Protein AF-0000000066666641 (afdb_homodimer)

Secondary structure (DSSP, 8-state):
--PPPPHHHHHHHHHHHHHHHHHH-STT--HHHHHHHHTS-HHHHHHHHSSHHHHHHHHHHTT---HHHHHTT--SHHHHHHHHHHHHHHHHTSTTHHHHHHHHHHHHHTTSTT-TTHHHHHHHHHHHHHHHHHHHHHHS--S-HHHHHHHHHHHHHHHHHHHHHH--HHHHHHHHHHHHHHHS---/--PPPPHHHHHHHHHHHHHHHHHH-STT--HHHHHHHHTS-HHHHHHHHSSHHHHHHHHHHTT---HHHHHTT--SHHHHHHHHHHHHHHHHTSTTHHHHHHHHHHHHHTTSTT-TTHHHHHHHHHHHHHHHHHHHHHH---S-HHHHHHHHHHHHHHHHHHHHHH--HHHHHHHHHHHHHHHS---

Structure (mmCIF, N/CA/C/O backbone):
data_AF-0000000066666641-model_v1
#
loop_
_entity.id
_entity.type
_entity.pdbx_description
1 polymer 'Putative regulatory protein'
#
loop_
_atom_site.group_PDB
_atom_site.id
_atom_site.type_symbol
_atom_site.label_atom_id
_atom_site.label_alt_id
_atom_site.label_comp_id
_atom_site.label_asym_id
_atom_site.label_entity_id
_atom_site.label_seq_id
_atom_site.pdbx_PDB_ins_code
_atom_site.Cartn_x
_atom_site.Cartn_y
_atom_site.Cartn_z
_atom_site.occupancy
_atom_site.B_iso_or_equiv
_atom_site.auth_seq_id
_atom_site.auth_comp_id
_atom_site.auth_asym_id
_atom_site.auth_atom_id
_atom_site.pdbx_PDB_model_num
ATOM 1 N N . MET A 1 1 ? 26.266 32.25 9.492 1 45.59 1 MET A N 1
ATOM 2 C CA . MET A 1 1 ? 25.641 31.484 8.414 1 45.59 1 MET A CA 1
ATOM 3 C C . MET A 1 1 ? 25.641 29.984 8.719 1 45.59 1 MET A C 1
ATOM 5 O O . MET A 1 1 ? 26.672 29.438 9.125 1 45.59 1 MET A O 1
ATOM 9 N N . ALA A 1 2 ? 24.469 29.562 9.016 1 57.34 2 ALA A N 1
ATOM 10 C CA . ALA A 1 2 ? 24.5 28.172 9.477 1 57.34 2 ALA A CA 1
ATOM 11 C C . ALA A 1 2 ? 25.391 27.312 8.57 1 57.34 2 ALA A C 1
ATOM 13 O O . ALA A 1 2 ? 25.344 27.438 7.348 1 57.34 2 ALA A O 1
ATOM 14 N N . ARG A 1 3 ? 26.453 26.766 8.969 1 66.94 3 ARG A N 1
ATOM 15 C CA . ARG A 1 3 ? 27.359 25.906 8.219 1 66.94 3 ARG A CA 1
ATOM 16 C C . ARG A 1 3 ? 26.609 24.719 7.613 1 66.94 3 ARG A C 1
ATOM 18 O O . ARG A 1 3 ? 25.734 24.141 8.258 1 66.94 3 ARG A O 1
ATOM 25 N N . PRO A 1 4 ? 26.906 24.469 6.25 1 69.25 4 PRO A N 1
ATOM 26 C CA . PRO A 1 4 ? 26.281 23.297 5.633 1 69.25 4 PRO A CA 1
ATOM 27 C C . PRO A 1 4 ? 26.531 22 6.414 1 69.25 4 PRO A C 1
ATOM 29 O O . PRO A 1 4 ? 27.562 21.875 7.082 1 69.25 4 PRO A O 1
ATOM 32 N N . LEU A 1 5 ? 25.484 21.234 6.594 1 73.06 5 LEU A N 1
ATOM 33 C CA . LEU A 1 5 ? 25.641 19.938 7.27 1 73.06 5 LEU A CA 1
ATOM 34 C C . LEU A 1 5 ? 26.734 19.109 6.598 1 73.06 5 LEU A C 1
ATOM 36 O O . LEU A 1 5 ? 26.797 19.047 5.367 1 73.06 5 LEU A O 1
ATOM 40 N N . ASP A 1 6 ? 27.641 18.734 7.414 1 80.69 6 ASP A N 1
ATOM 41 C CA . ASP A 1 6 ? 28.562 17.766 6.812 1 80.69 6 ASP A CA 1
ATOM 42 C C . ASP A 1 6 ? 27.828 16.469 6.461 1 80.69 6 ASP A C 1
ATOM 44 O O . ASP A 1 6 ? 26.688 16.25 6.887 1 80.69 6 ASP A O 1
ATOM 48 N N . HIS A 1 7 ? 28.5 15.672 5.637 1 82.62 7 HIS A N 1
ATOM 49 C CA . HIS A 1 7 ? 27.891 14.492 5.035 1 82.62 7 HIS A CA 1
ATOM 50 C C . HIS A 1 7 ? 27.422 13.508 6.102 1 82.62 7 HIS A C 1
ATOM 52 O O . HIS A 1 7 ? 26.344 12.922 5.977 1 82.62 7 HIS A O 1
ATOM 58 N N . VAL A 1 8 ? 28.172 13.414 7.137 1 84.69 8 VAL A N 1
ATOM 59 C CA . VAL A 1 8 ? 27.844 12.461 8.195 1 84.69 8 VAL A CA 1
ATOM 60 C C . VAL A 1 8 ? 26.641 12.953 8.984 1 84.69 8 VAL A C 1
ATOM 62 O O . VAL A 1 8 ? 25.703 12.195 9.242 1 84.69 8 VAL A O 1
ATOM 65 N N . LYS A 1 9 ? 26.641 14.172 9.359 1 86.69 9 LYS A N 1
ATOM 66 C CA . LYS A 1 9 ? 25.531 14.758 10.109 1 86.69 9 LYS A CA 1
ATOM 67 C C . LYS A 1 9 ? 24.25 14.742 9.289 1 86.69 9 LYS A C 1
ATOM 69 O O . LYS A 1 9 ? 23.156 14.508 9.828 1 86.69 9 LYS A O 1
ATOM 74 N N . ARG A 1 10 ? 24.422 14.938 8.039 1 90.44 10 ARG A N 1
ATOM 75 C CA . ARG A 1 10 ? 23.281 14.914 7.145 1 90.44 10 ARG A CA 1
ATOM 76 C C . ARG A 1 10 ? 22.641 13.523 7.098 1 90.44 10 ARG A C 1
ATOM 78 O O . ARG A 1 10 ? 21.422 13.391 7.188 1 90.44 10 ARG A O 1
ATOM 85 N N . ALA A 1 11 ? 23.516 12.531 6.996 1 89.62 11 ALA A N 1
ATOM 86 C CA . ALA A 1 11 ? 23.031 11.156 6.945 1 89.62 11 ALA A CA 1
ATOM 87 C C . ALA A 1 11 ? 22.328 10.773 8.25 1 89.62 11 ALA A C 1
ATOM 89 O O . ALA A 1 11 ? 21.297 10.102 8.234 1 89.62 11 ALA A O 1
ATOM 90 N N . GLU A 1 12 ? 22.859 11.18 9.312 1 91 12 GLU A N 1
ATOM 91 C CA . GLU A 1 12 ? 22.266 10.898 10.617 1 91 12 GLU A CA 1
ATOM 92 C C . GLU A 1 12 ? 20.906 11.578 10.773 1 91 12 GLU A C 1
ATOM 94 O O . GLU A 1 12 ? 19.969 10.992 11.32 1 91 12 GLU A O 1
ATOM 99 N N . LEU A 1 13 ? 20.875 12.766 10.297 1 93.38 13 LEU A N 1
ATOM 100 C CA . LEU A 1 13 ? 19.641 13.531 10.367 1 93.38 13 LEU A CA 1
ATOM 101 C C . LEU A 1 13 ? 18.547 12.867 9.531 1 93.38 13 LEU A C 1
ATOM 103 O O . LEU A 1 13 ? 17.422 12.703 10.008 1 93.38 13 LEU A O 1
ATOM 107 N N . LEU A 1 14 ? 18.906 12.461 8.391 1 94.75 14 LEU A N 1
ATOM 108 C CA . LEU A 1 14 ? 17.953 11.844 7.484 1 94.75 14 LEU A CA 1
ATOM 109 C C . LEU A 1 14 ? 17.484 10.492 8.023 1 94.75 14 LEU A C 1
ATOM 111 O O . LEU A 1 14 ? 16.312 10.148 7.914 1 94.75 14 LEU A O 1
ATOM 115 N N . ALA A 1 15 ? 18.406 9.789 8.664 1 93.88 15 ALA A N 1
ATOM 116 C CA . ALA A 1 15 ? 18.031 8.531 9.305 1 93.88 15 ALA A CA 1
ATOM 117 C C . ALA A 1 15 ? 17.062 8.766 10.461 1 93.88 15 ALA A C 1
ATOM 119 O O . ALA A 1 15 ? 16.125 7.988 10.648 1 93.88 15 ALA A O 1
ATOM 120 N N . ALA A 1 16 ? 17.281 9.781 11.148 1 95 16 ALA A N 1
ATOM 121 C CA . ALA A 1 16 ? 16.406 10.133 12.273 1 95 16 ALA A CA 1
ATOM 122 C C . ALA A 1 16 ? 15.016 10.539 11.781 1 95 16 ALA A C 1
ATOM 124 O O . ALA A 1 16 ? 14.016 10.258 12.438 1 95 16 ALA A O 1
ATOM 125 N N . VAL A 1 17 ? 14.961 11.172 10.656 1 95.62 17 VAL A N 1
ATOM 126 C CA . VAL A 1 17 ? 13.695 11.562 10.047 1 95.62 17 VAL A CA 1
ATOM 127 C C . VAL A 1 17 ? 12.883 10.312 9.719 1 95.62 17 VAL A C 1
ATOM 129 O O . VAL A 1 17 ? 11.688 10.234 10.023 1 95.62 17 VAL A O 1
ATOM 132 N N . VAL A 1 18 ? 13.531 9.328 9.156 1 96 18 VAL A N 1
ATOM 133 C CA . VAL A 1 18 ? 12.867 8.086 8.781 1 96 18 VAL A CA 1
ATOM 134 C C . VAL A 1 18 ? 12.336 7.391 10.039 1 96 18 VAL A C 1
ATOM 136 O O . VAL A 1 18 ? 11.188 6.949 10.07 1 96 18 VAL A O 1
ATOM 139 N N . ARG A 1 19 ? 13.125 7.383 11.031 1 95.62 19 ARG A N 1
ATOM 140 C CA . ARG A 1 19 ? 12.703 6.754 12.273 1 95.62 19 ARG A CA 1
ATOM 141 C C . ARG A 1 19 ? 11.5 7.477 12.875 1 95.62 19 ARG A C 1
ATOM 143 O O . ARG A 1 19 ? 10.562 6.836 13.352 1 95.62 19 ARG A O 1
ATOM 150 N N . TYR A 1 20 ? 11.586 8.766 12.844 1 96.38 20 TYR A N 1
ATOM 151 C CA . TYR A 1 20 ? 10.492 9.562 13.383 1 96.38 20 TYR A CA 1
ATOM 152 C C . TYR A 1 20 ? 9.188 9.281 12.648 1 96.38 20 TYR A C 1
ATOM 154 O O . TYR A 1 20 ? 8.156 9.047 13.273 1 96.38 20 TYR A O 1
ATOM 162 N N . ILE A 1 21 ? 9.242 9.234 11.367 1 95.94 21 ILE A N 1
ATOM 163 C CA . ILE A 1 21 ? 8.047 9.055 10.555 1 95.94 21 ILE A CA 1
ATOM 164 C C . ILE A 1 21 ? 7.539 7.621 10.68 1 95.94 21 ILE A C 1
ATOM 166 O O . ILE A 1 21 ? 6.332 7.379 10.688 1 95.94 21 ILE A O 1
ATOM 170 N N . ALA A 1 22 ? 8.484 6.699 10.789 1 95.94 22 ALA A N 1
ATOM 171 C CA . ALA A 1 22 ? 8.102 5.305 10.992 1 95.94 22 ALA A CA 1
ATOM 172 C C . ALA A 1 22 ? 7.258 5.148 12.258 1 95.94 22 ALA A C 1
ATOM 174 O O . ALA A 1 22 ? 6.34 4.328 12.297 1 95.94 22 ALA A O 1
ATOM 175 N N . ASP A 1 23 ? 7.535 5.926 13.211 1 95.06 23 ASP A N 1
ATOM 176 C CA . ASP A 1 23 ? 6.863 5.828 14.508 1 95.06 23 ASP A CA 1
ATOM 177 C C . ASP A 1 23 ? 5.598 6.684 14.531 1 95.06 23 ASP A C 1
ATOM 179 O O . ASP A 1 23 ? 4.516 6.188 14.852 1 95.06 23 ASP A O 1
ATOM 183 N N . HIS A 1 24 ? 5.648 7.977 14.062 1 94.44 24 HIS A N 1
ATOM 184 C CA . HIS A 1 24 ? 4.594 8.961 14.281 1 94.44 24 HIS A CA 1
ATOM 185 C C . HIS A 1 24 ? 3.676 9.062 13.062 1 94.44 24 HIS A C 1
ATOM 187 O O . HIS A 1 24 ? 2.531 9.5 13.188 1 94.44 24 HIS A O 1
ATOM 193 N N . GLY A 1 25 ? 4.254 8.703 11.93 1 95.81 25 GLY A N 1
ATOM 194 C CA . GLY A 1 25 ? 3.414 8.711 10.734 1 95.81 25 GLY A CA 1
ATOM 195 C C . GLY A 1 25 ? 3.635 9.938 9.867 1 95.81 25 GLY A C 1
ATOM 196 O O . GLY A 1 25 ? 4.023 10.992 10.359 1 95.81 25 GLY A O 1
ATOM 197 N N . LEU A 1 26 ? 3.346 9.797 8.594 1 95.5 26 LEU A N 1
ATOM 198 C CA . LEU A 1 26 ? 3.469 10.844 7.59 1 95.5 26 LEU A CA 1
ATOM 199 C C . LEU A 1 26 ? 2.268 11.781 7.633 1 95.5 26 LEU A C 1
ATOM 201 O O . LEU A 1 26 ? 2.406 12.992 7.418 1 95.5 26 LEU A O 1
ATOM 205 N N . VAL A 1 27 ? 1.093 11.32 7.906 1 91.56 27 VAL A N 1
ATOM 206 C CA . VAL A 1 27 ? -0.162 12.062 7.848 1 91.56 27 VAL A CA 1
ATOM 207 C C . VAL A 1 27 ? -0.123 13.219 8.844 1 91.56 27 VAL A C 1
ATOM 209 O O . VAL A 1 27 ? -0.577 14.32 8.539 1 91.56 27 VAL A O 1
ATOM 212 N N . ASP A 1 28 ? 0.479 13.055 9.984 1 84.38 28 ASP A N 1
ATOM 213 C CA . ASP A 1 28 ? 0.503 14.086 11.016 1 84.38 28 ASP A CA 1
ATOM 214 C C . ASP A 1 28 ? 1.894 14.711 11.141 1 84.38 28 ASP A C 1
ATOM 216 O O . ASP A 1 28 ? 2.219 15.312 12.164 1 84.38 28 ASP A O 1
ATOM 220 N N . LEU A 1 29 ? 2.598 14.5 10.125 1 91.19 29 LEU A N 1
ATOM 221 C CA . LEU A 1 29 ? 3.957 15.023 10.188 1 91.19 29 LEU A CA 1
ATOM 222 C C . LEU A 1 29 ? 3.951 16.547 10.195 1 91.19 29 LEU A C 1
ATOM 224 O O . LEU A 1 29 ? 3.359 17.172 9.312 1 91.19 29 LEU A O 1
ATOM 228 N N . SER A 1 30 ? 4.508 17.078 11.188 1 91.38 30 SER A N 1
ATOM 229 C CA . SER A 1 30 ? 4.707 18.516 11.328 1 91.38 30 SER A CA 1
ATOM 230 C C . SER A 1 30 ? 6.18 18.859 11.547 1 91.38 30 SER A C 1
ATOM 232 O O . SER A 1 30 ? 6.898 18.094 12.211 1 91.38 30 SER A O 1
ATOM 234 N N . LEU A 1 31 ? 6.602 19.938 11.008 1 92.75 31 LEU A N 1
ATOM 235 C CA . LEU A 1 31 ? 8.016 20.281 11.016 1 92.75 31 LEU A CA 1
ATOM 236 C C . LEU A 1 31 ? 8.469 20.672 12.422 1 92.75 31 LEU A C 1
ATOM 238 O O . LEU A 1 31 ? 9.578 20.344 12.836 1 92.75 31 LEU A O 1
ATOM 242 N N . ARG A 1 32 ? 7.645 21.344 13.133 1 94.25 32 ARG A N 1
ATOM 243 C CA . ARG A 1 32 ? 8.055 21.859 14.438 1 94.25 32 ARG A CA 1
ATOM 244 C C . ARG A 1 32 ? 8.336 20.703 15.406 1 94.25 32 ARG A C 1
ATOM 246 O O . ARG A 1 32 ? 9.445 20.594 15.938 1 94.25 32 ARG A O 1
ATOM 253 N N . PRO A 1 33 ? 7.387 19.812 15.617 1 95.06 33 PRO A N 1
ATOM 254 C CA . PRO A 1 33 ? 7.688 18.672 16.484 1 95.06 33 PRO A CA 1
ATOM 255 C C . PRO A 1 33 ? 8.828 17.812 15.961 1 95.06 33 PRO A C 1
ATOM 257 O O . PRO A 1 33 ? 9.633 17.297 16.75 1 95.06 33 PRO A O 1
ATOM 260 N N . LEU A 1 34 ? 8.922 17.562 14.664 1 95.25 34 LEU A N 1
ATOM 261 C CA . LEU A 1 34 ? 10.016 16.812 14.062 1 95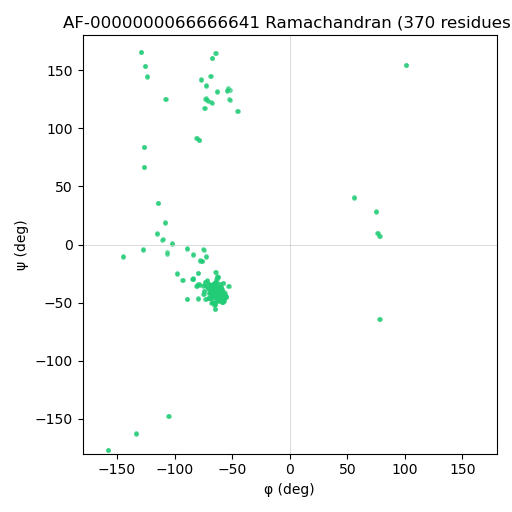.25 34 LEU A CA 1
ATOM 262 C C . LEU A 1 34 ? 11.359 17.469 14.367 1 95.25 34 LEU A C 1
ATOM 264 O O . LEU A 1 34 ? 12.289 16.797 14.828 1 95.25 34 LEU A O 1
ATOM 268 N N . ALA A 1 35 ? 11.438 18.75 14.133 1 96 35 ALA A N 1
ATOM 269 C CA . ALA A 1 35 ? 12.672 19.484 14.359 1 96 35 ALA A CA 1
ATOM 270 C C . ALA A 1 35 ? 13.102 19.406 15.828 1 96 35 ALA A C 1
ATOM 272 O O . ALA A 1 35 ? 14.273 19.188 16.125 1 96 35 ALA A O 1
ATOM 273 N N . ALA A 1 36 ? 12.141 19.562 16.703 1 95.44 36 ALA A N 1
ATOM 274 C CA . ALA A 1 36 ? 12.406 19.484 18.125 1 95.44 36 ALA A CA 1
ATOM 275 C C . ALA A 1 36 ? 12.992 18.125 18.5 1 95.44 36 ALA A C 1
ATOM 277 O O . ALA A 1 36 ? 13.961 18.047 19.266 1 95.44 36 ALA A O 1
ATOM 278 N N . GLU A 1 37 ? 12.422 17.109 17.953 1 93.69 37 GLU A N 1
ATOM 279 C CA . GLU A 1 37 ? 12.891 15.758 18.219 1 93.69 37 GLU A CA 1
ATOM 280 C C . GLU A 1 37 ? 14.312 15.555 17.703 1 93.69 37 GLU A C 1
ATOM 282 O O . GLU A 1 37 ? 15.086 14.781 18.281 1 93.69 37 GLU A O 1
ATOM 287 N N . LEU A 1 38 ? 14.641 16.219 16.641 1 93.69 38 LEU A N 1
ATOM 288 C CA . LEU A 1 38 ? 15.93 16.047 15.977 1 93.69 38 LEU A CA 1
ATOM 289 C C . LEU A 1 38 ? 16.969 17 16.547 1 93.69 38 LEU A C 1
ATOM 291 O O . LEU A 1 38 ? 18.141 16.969 16.156 1 93.69 38 LEU A O 1
ATOM 295 N N . GLY A 1 39 ? 16.562 17.828 17.453 1 94.12 39 GLY A N 1
ATOM 296 C CA . GLY A 1 39 ? 17.5 18.766 18.062 1 94.12 39 GLY A CA 1
ATOM 297 C C . GLY A 1 39 ? 17.859 19.922 17.141 1 94.12 39 GLY A C 1
ATOM 298 O O . GLY A 1 39 ? 19 20.391 17.141 1 94.12 39 GLY A O 1
ATOM 299 N N . THR A 1 40 ? 17.016 20.297 16.266 1 93.81 40 THR A N 1
ATOM 300 C CA . THR A 1 40 ? 17.188 21.406 15.336 1 93.81 40 THR A CA 1
ATOM 301 C C . THR A 1 40 ? 15.922 22.281 15.289 1 93.81 40 THR A C 1
ATOM 303 O O . THR A 1 40 ? 15.164 22.328 16.266 1 93.81 40 THR A O 1
ATOM 306 N N . SER A 1 41 ? 15.789 23.141 14.211 1 93.69 41 SER A N 1
ATOM 307 C CA . SER A 1 41 ? 14.617 24 14.07 1 93.69 41 SER A CA 1
ATOM 308 C C . SER A 1 41 ? 13.945 23.812 12.711 1 93.69 41 SER A C 1
ATOM 310 O O . SER A 1 41 ? 14.57 23.328 11.766 1 93.69 41 SER A O 1
ATOM 312 N N . SER A 1 42 ? 12.68 24.109 12.766 1 94 42 SER A N 1
ATOM 313 C CA . SER A 1 42 ? 11.961 24.062 11.492 1 94 42 SER A CA 1
ATOM 314 C C . SER A 1 42 ? 12.648 24.906 10.43 1 94 42 SER A C 1
ATOM 316 O O . SER A 1 42 ? 12.695 24.516 9.258 1 94 42 SER A O 1
ATOM 318 N N . ARG A 1 43 ? 13.203 26 10.836 1 93.62 43 ARG A N 1
ATOM 319 C CA . ARG A 1 43 ? 13.914 26.891 9.93 1 93.62 43 ARG A CA 1
ATOM 320 C C . ARG A 1 43 ? 15.125 26.203 9.312 1 93.62 43 ARG A C 1
ATOM 322 O O . ARG A 1 43 ? 15.352 26.312 8.102 1 93.62 43 ARG A O 1
ATOM 329 N N . MET A 1 44 ? 15.805 25.531 10.086 1 92.88 44 MET A N 1
ATOM 330 C CA . MET A 1 44 ? 17 24.844 9.602 1 92.88 44 MET A CA 1
ATOM 331 C C . MET A 1 44 ? 16.625 23.688 8.672 1 92.88 44 MET A C 1
ATOM 333 O O . MET A 1 44 ? 17.297 23.453 7.668 1 92.88 44 MET A O 1
ATOM 337 N N . LEU A 1 45 ? 15.57 22.938 9.07 1 93.5 45 LEU A N 1
ATOM 338 C CA . LEU A 1 45 ? 15.133 21.844 8.203 1 93.5 45 LEU A CA 1
ATOM 339 C C . LEU A 1 45 ? 14.727 22.375 6.832 1 93.5 45 LEU A C 1
ATOM 341 O O . LEU A 1 45 ? 15.086 21.797 5.809 1 93.5 45 LEU A O 1
ATOM 345 N N . ILE A 1 46 ? 14.039 23.469 6.832 1 92.75 46 ILE A N 1
ATOM 346 C CA . ILE A 1 46 ? 13.609 24.062 5.574 1 92.75 46 ILE A CA 1
ATOM 347 C C . ILE A 1 46 ? 14.82 24.578 4.809 1 92.75 46 ILE A C 1
ATOM 349 O O . ILE A 1 46 ? 14.883 24.484 3.582 1 92.75 46 ILE A O 1
ATOM 353 N N . TYR A 1 47 ? 15.727 25.125 5.566 1 92.12 47 TYR A N 1
ATOM 354 C CA . TYR A 1 47 ? 16.969 25.609 4.961 1 92.12 47 TYR A CA 1
ATOM 355 C C . TYR A 1 47 ? 17.719 24.469 4.27 1 92.12 47 TYR A C 1
ATOM 357 O O . TYR A 1 47 ? 18.156 24.625 3.129 1 92.12 47 TYR A O 1
ATOM 365 N N . TYR A 1 48 ? 17.75 23.344 4.906 1 91.12 48 TYR A N 1
ATOM 366 C CA . TYR A 1 48 ? 18.531 22.219 4.391 1 91.12 48 TYR A CA 1
ATOM 367 C C . TYR A 1 48 ? 17.766 21.5 3.283 1 91.12 48 TYR A C 1
ATOM 369 O O . TYR A 1 48 ? 18.375 21.047 2.307 1 91.12 48 TYR A O 1
ATOM 377 N N . PHE A 1 49 ? 16.406 21.453 3.438 1 92.69 49 PHE A N 1
ATOM 378 C CA . PHE A 1 49 ? 15.711 20.484 2.598 1 92.69 49 PHE A CA 1
ATOM 379 C C . PHE A 1 49 ? 14.57 21.156 1.834 1 92.69 49 PHE A C 1
ATOM 381 O O . PHE A 1 49 ? 13.906 20.516 1.021 1 92.69 49 PHE A O 1
ATOM 388 N N . ALA A 1 50 ? 14.305 22.328 2.021 1 91.44 50 ALA A N 1
ATOM 389 C CA . ALA A 1 50 ? 13.383 23.188 1.271 1 91.44 50 ALA A CA 1
ATOM 390 C C . ALA A 1 50 ? 11.938 22.906 1.67 1 91.44 50 ALA A C 1
ATOM 392 O O . ALA A 1 50 ? 11.25 23.781 2.197 1 91.44 50 ALA A O 1
ATOM 393 N N . THR A 1 51 ? 11.461 21.625 1.378 1 91.38 51 THR A N 1
ATOM 394 C CA . THR A 1 51 ? 10.086 21.266 1.716 1 91.38 51 THR A CA 1
ATOM 395 C C . THR A 1 51 ? 10.039 19.953 2.498 1 91.38 51 THR A C 1
ATOM 397 O O . THR A 1 51 ? 11.016 19.203 2.514 1 91.38 51 THR A O 1
ATOM 400 N N . LYS A 1 52 ? 8.93 19.719 3.074 1 91 52 LYS A N 1
ATOM 401 C CA . LYS A 1 52 ? 8.695 18.469 3.781 1 91 52 LYS A CA 1
ATOM 402 C C . LYS A 1 52 ? 8.789 17.281 2.832 1 91 52 LYS A C 1
ATOM 404 O O . LYS A 1 52 ? 9.328 16.219 3.197 1 91 52 LYS A O 1
ATOM 409 N N . GLU A 1 53 ? 8.297 17.422 1.642 1 91.5 53 GLU A N 1
ATOM 410 C CA . GLU A 1 53 ? 8.32 16.375 0.625 1 91.5 53 GLU A CA 1
ATOM 411 C C . GLU A 1 53 ? 9.758 16.047 0.22 1 91.5 53 GLU A C 1
ATOM 413 O O . GLU A 1 53 ? 10.133 14.867 0.168 1 91.5 53 GLU A O 1
ATOM 418 N N . GLU A 1 54 ? 10.523 17.031 0.03 1 92.94 54 GLU A N 1
ATOM 419 C CA . GLU A 1 54 ? 11.914 16.812 -0.357 1 92.94 54 GLU A CA 1
ATOM 420 C C . GLU A 1 54 ? 12.711 16.188 0.78 1 92.94 54 GLU A C 1
ATOM 422 O O . GLU A 1 54 ? 13.57 15.336 0.544 1 92.94 54 GLU A O 1
ATOM 427 N N . LEU A 1 55 ? 12.391 16.688 1.983 1 93.81 55 LEU A N 1
ATOM 428 C CA . LEU A 1 55 ? 13.023 16.094 3.158 1 93.81 55 LEU A CA 1
ATOM 429 C C . LEU A 1 55 ? 12.766 14.594 3.211 1 93.81 55 LEU A C 1
ATOM 431 O O . LEU A 1 55 ? 13.695 13.805 3.389 1 93.81 55 LEU A O 1
ATOM 435 N N . LEU A 1 56 ? 11.578 14.195 2.945 1 93.31 56 LEU A N 1
ATOM 436 C CA . LEU A 1 56 ? 11.18 12.797 3.023 1 93.31 56 LEU A CA 1
ATOM 437 C C . LEU A 1 56 ? 11.812 11.992 1.895 1 93.31 56 LEU A C 1
ATOM 439 O O . LEU A 1 56 ? 12.312 10.891 2.121 1 93.31 56 LEU A O 1
ATOM 443 N N . VAL A 1 57 ? 11.758 12.523 0.696 1 91.69 57 VAL A N 1
ATOM 444 C CA . VAL A 1 57 ? 12.32 11.844 -0.469 1 91.69 57 VAL A CA 1
ATOM 445 C C . VAL A 1 57 ? 13.812 11.617 -0.266 1 91.69 57 VAL A C 1
ATOM 447 O O . VAL A 1 57 ? 14.32 10.516 -0.508 1 91.69 57 VAL A O 1
ATOM 450 N N . GLN A 1 58 ? 14.477 12.57 0.272 1 92.56 58 GLN A N 1
ATOM 451 C CA . GLN A 1 58 ? 15.906 12.445 0.549 1 92.56 58 GLN A CA 1
ATOM 452 C C . GLN A 1 58 ? 16.156 11.445 1.675 1 92.56 58 GLN A C 1
ATOM 454 O O . GLN A 1 58 ? 17.109 10.664 1.613 1 92.56 58 GLN A O 1
ATOM 459 N N . ALA A 1 59 ? 15.336 11.523 2.672 1 93.94 59 ALA A N 1
ATOM 460 C CA . ALA A 1 59 ? 15.484 10.602 3.797 1 93.94 59 ALA A CA 1
ATOM 461 C C . ALA A 1 59 ? 15.328 9.148 3.344 1 93.94 59 ALA A C 1
ATOM 463 O O . ALA A 1 59 ? 16.141 8.289 3.697 1 93.94 59 ALA A O 1
ATOM 464 N N . LEU A 1 60 ? 14.406 8.867 2.461 1 93.06 60 LEU A N 1
ATOM 465 C CA . LEU A 1 60 ? 14.148 7.516 1.981 1 93.06 60 LEU A CA 1
ATOM 466 C C . LEU A 1 60 ? 15.25 7.059 1.028 1 93.06 60 LEU A C 1
ATOM 468 O O . LEU A 1 60 ? 15.586 5.875 0.981 1 93.06 60 LEU A O 1
ATOM 472 N N . ALA A 1 61 ? 15.781 7.98 0.336 1 87.94 61 ALA A N 1
ATOM 473 C CA . ALA A 1 61 ? 16.844 7.656 -0.612 1 87.94 61 ALA A CA 1
ATOM 474 C C . ALA A 1 61 ? 18.062 7.098 0.106 1 87.94 61 ALA A C 1
ATOM 476 O O . ALA A 1 61 ? 18.781 6.242 -0.433 1 87.94 61 ALA A O 1
ATOM 477 N N . THR A 1 62 ? 18.25 7.492 1.352 1 86 62 THR A N 1
ATOM 478 C CA . THR A 1 62 ? 19.406 7.035 2.111 1 86 62 THR A CA 1
ATOM 479 C C . THR A 1 62 ? 19.219 5.598 2.58 1 86 62 THR A C 1
ATOM 481 O O . THR A 1 62 ? 20.172 4.941 3 1 86 62 THR A O 1
ATOM 484 N N . GLN A 1 63 ? 18.062 5.086 2.525 1 86.31 63 GLN A N 1
ATOM 485 C CA . GLN A 1 63 ? 17.734 3.764 3.047 1 86.31 63 GLN A CA 1
ATOM 486 C C . GLN A 1 63 ? 17.438 2.787 1.915 1 86.31 63 GLN A C 1
ATOM 488 O O . GLN A 1 63 ? 17.062 1.641 2.162 1 86.31 63 GLN A O 1
ATOM 493 N N . ARG A 1 64 ? 17.594 3.193 0.731 1 83.06 64 ARG A N 1
ATOM 494 C CA . ARG A 1 64 ? 17.312 2.344 -0.422 1 83.06 64 ARG A CA 1
ATOM 495 C C . ARG A 1 64 ? 18.375 1.253 -0.567 1 83.06 64 ARG A C 1
ATOM 497 O O . ARG A 1 64 ? 19.562 1.544 -0.627 1 83.06 64 ARG A O 1
ATOM 504 N N . PRO A 1 65 ? 17.922 0.027 -0.586 1 85.75 65 PRO A N 1
ATOM 505 C CA . PRO A 1 65 ? 18.891 -1.038 -0.823 1 85.75 65 PRO A CA 1
ATOM 506 C C . PRO A 1 65 ? 19.469 -1.011 -2.238 1 85.75 65 PRO A C 1
ATOM 508 O O . PRO A 1 65 ? 18.875 -0.409 -3.137 1 85.75 65 PRO A O 1
ATOM 511 N N . ASP A 1 66 ? 20.594 -1.652 -2.375 1 88.12 66 ASP A N 1
ATOM 512 C CA . ASP A 1 66 ? 21.141 -1.87 -3.707 1 88.12 66 ASP A CA 1
ATOM 513 C C . ASP A 1 66 ? 20.438 -3.02 -4.418 1 88.12 66 ASP A C 1
ATOM 515 O O . ASP A 1 66 ? 20.906 -4.16 -4.375 1 88.12 66 ASP A O 1
ATOM 519 N N . LEU A 1 67 ? 19.375 -2.713 -5.145 1 89.38 67 LEU A N 1
ATOM 520 C CA . LEU A 1 67 ? 18.516 -3.705 -5.781 1 89.38 67 LEU A CA 1
ATOM 521 C C . LEU A 1 67 ? 19.25 -4.41 -6.914 1 89.38 67 LEU A C 1
ATOM 523 O O . LEU A 1 67 ? 19.047 -5.609 -7.137 1 89.38 67 LEU A O 1
ATOM 527 N N . VAL A 1 68 ? 20.062 -3.664 -7.551 1 87.06 68 VAL A N 1
ATOM 528 C CA . VAL A 1 68 ? 20.828 -4.254 -8.641 1 87.06 68 VAL A CA 1
ATOM 529 C C . VAL A 1 68 ? 21.75 -5.336 -8.094 1 87.06 68 VAL A C 1
ATOM 531 O O . VAL A 1 68 ? 21.797 -6.449 -8.625 1 87.06 68 VAL A O 1
ATOM 534 N N . ALA A 1 69 ? 22.422 -4.996 -7.023 1 88.94 69 ALA A N 1
ATOM 535 C CA . ALA A 1 69 ? 23.312 -5.969 -6.402 1 88.94 69 ALA A CA 1
ATOM 536 C C . ALA A 1 69 ? 22.531 -7.16 -5.852 1 88.94 69 ALA A C 1
ATOM 538 O O . ALA A 1 69 ? 23 -8.297 -5.902 1 88.94 69 ALA A O 1
ATOM 539 N N . LEU A 1 70 ? 21.391 -6.922 -5.414 1 89.56 70 LEU A N 1
ATOM 540 C CA . LEU A 1 70 ? 20.562 -7.953 -4.801 1 89.56 70 LEU A CA 1
ATOM 541 C C . LEU A 1 70 ? 20.172 -9.016 -5.824 1 89.56 70 LEU A C 1
ATOM 543 O O . LEU A 1 70 ? 20.109 -10.203 -5.5 1 89.56 70 LEU A O 1
ATOM 547 N N . PHE A 1 71 ? 19.969 -8.602 -7.059 1 90.12 71 PHE A N 1
ATOM 548 C CA . PHE A 1 71 ? 19.453 -9.547 -8.039 1 90.12 71 PHE A CA 1
ATOM 549 C C . PHE A 1 71 ? 20.469 -9.805 -9.141 1 90.12 71 PHE A C 1
ATOM 551 O O . PHE A 1 71 ? 20.156 -10.445 -10.148 1 90.12 71 PHE A O 1
ATOM 558 N N . ALA A 1 72 ? 21.641 -9.305 -8.883 1 87.25 72 ALA A N 1
ATOM 559 C CA . ALA A 1 72 ? 22.719 -9.547 -9.836 1 87.25 72 ALA A CA 1
ATOM 560 C C . ALA A 1 72 ? 23.281 -10.961 -9.695 1 87.25 72 ALA A C 1
ATOM 562 O O . ALA A 1 72 ? 23.422 -11.469 -8.578 1 87.25 72 ALA A O 1
ATOM 563 N N . GLU A 1 73 ? 23.594 -11.547 -10.812 1 87 73 GLU A N 1
ATOM 564 C CA . GLU A 1 73 ? 24.328 -12.797 -10.898 1 87 73 GLU A CA 1
ATOM 565 C C . GLU A 1 73 ? 23.656 -13.906 -10.109 1 87 73 GLU A C 1
ATOM 567 O O . GLU A 1 73 ? 24.297 -14.609 -9.328 1 87 73 GLU A O 1
ATOM 572 N N . VAL A 1 74 ? 22.391 -13.984 -10.164 1 89.31 74 VAL A N 1
ATOM 573 C CA . VAL A 1 74 ? 21.672 -15.086 -9.531 1 89.31 74 VAL A CA 1
ATOM 574 C C . VAL A 1 74 ? 21.875 -16.359 -10.344 1 89.31 74 VAL A C 1
ATOM 576 O O . VAL A 1 74 ? 21.625 -16.391 -11.555 1 89.31 74 VAL A O 1
ATOM 579 N N . ALA A 1 75 ? 22.344 -17.422 -9.711 1 90.38 75 ALA A N 1
ATOM 580 C CA . ALA A 1 75 ? 22.812 -18.641 -10.367 1 90.38 75 ALA A CA 1
ATOM 581 C C . ALA A 1 75 ? 21.656 -19.406 -11.016 1 90.38 75 ALA A C 1
ATOM 583 O O . ALA A 1 75 ? 21.797 -19.938 -12.117 1 90.38 75 ALA A O 1
ATOM 584 N N . ASP A 1 76 ? 20.594 -19.562 -10.32 1 93.06 76 ASP A N 1
ATOM 585 C CA . ASP A 1 76 ? 19.422 -20.297 -10.82 1 93.06 76 ASP A CA 1
ATOM 586 C C . ASP A 1 76 ? 18.156 -19.891 -10.07 1 93.06 76 ASP A C 1
ATOM 588 O O . ASP A 1 76 ? 18.188 -18.984 -9.227 1 93.06 76 ASP A O 1
ATOM 592 N N . THR A 1 77 ? 17.094 -20.531 -10.398 1 93.62 77 THR A N 1
ATOM 593 C CA . THR A 1 77 ? 15.789 -20.172 -9.852 1 93.62 77 THR A CA 1
ATOM 594 C C . THR A 1 77 ? 15.758 -20.391 -8.344 1 93.62 77 THR A C 1
ATOM 596 O O . THR A 1 77 ? 15.188 -19.594 -7.598 1 93.62 77 THR A O 1
ATOM 599 N N . ALA A 1 78 ? 16.375 -21.484 -7.879 1 94.69 78 ALA A N 1
ATOM 600 C CA . ALA A 1 78 ? 16.422 -21.781 -6.445 1 94.69 78 ALA A CA 1
ATOM 601 C C . ALA A 1 78 ? 17.156 -20.672 -5.688 1 94.69 78 ALA A C 1
ATOM 603 O O . ALA A 1 78 ? 16.703 -20.25 -4.617 1 94.69 78 ALA A O 1
ATOM 604 N N . ALA A 1 79 ? 18.234 -20.188 -6.242 1 95 79 ALA A N 1
ATOM 605 C CA . ALA A 1 79 ? 18.984 -19.109 -5.637 1 95 79 ALA A CA 1
ATOM 606 C C . ALA A 1 79 ? 18.172 -17.812 -5.602 1 95 79 ALA A C 1
ATOM 608 O O . ALA A 1 79 ? 18.234 -17.062 -4.629 1 95 79 ALA A O 1
ATOM 609 N N . LEU A 1 80 ? 17.438 -17.578 -6.641 1 95.31 80 LEU A N 1
ATOM 610 C CA . LEU A 1 80 ? 16.609 -16.375 -6.684 1 95.31 80 LEU A CA 1
ATOM 611 C C . LEU A 1 80 ? 15.492 -16.453 -5.645 1 95.31 80 LEU A C 1
ATOM 613 O O . LEU A 1 80 ? 15.195 -15.461 -4.969 1 95.31 80 LEU A O 1
ATOM 617 N N . ARG A 1 81 ? 14.852 -17.594 -5.426 1 96.31 81 ARG A N 1
ATOM 618 C CA . ARG A 1 81 ? 13.844 -17.781 -4.387 1 96.31 81 ARG A CA 1
ATOM 619 C C . ARG A 1 81 ? 14.406 -17.469 -3.008 1 96.31 81 ARG A C 1
ATOM 621 O O . ARG A 1 81 ? 13.773 -16.781 -2.209 1 96.31 81 ARG A O 1
ATOM 628 N N . ALA A 1 82 ? 15.594 -17.984 -2.809 1 95.75 82 ALA A N 1
ATOM 629 C CA . ALA A 1 82 ? 16.25 -17.781 -1.515 1 95.75 82 ALA A CA 1
ATOM 630 C C . ALA A 1 82 ? 16.531 -16.312 -1.269 1 95.75 82 ALA A C 1
ATOM 632 O O . ALA A 1 82 ? 16.328 -15.805 -0.161 1 95.75 82 ALA A O 1
ATOM 633 N N . ARG A 1 83 ? 16.984 -15.625 -2.246 1 95.31 83 ARG A N 1
ATOM 634 C CA . ARG A 1 83 ? 17.297 -14.203 -2.131 1 95.31 83 ARG A CA 1
ATOM 635 C C . ARG A 1 83 ? 16.031 -13.391 -1.886 1 95.31 83 ARG A C 1
ATOM 637 O O . ARG A 1 83 ? 16.031 -12.461 -1.077 1 95.31 83 ARG A O 1
ATOM 644 N N . LEU A 1 84 ? 14.969 -13.703 -2.588 1 96.62 84 LEU A N 1
ATOM 645 C CA . LEU A 1 84 ? 13.695 -13.008 -2.408 1 96.62 84 LEU A CA 1
ATOM 646 C C . LEU A 1 84 ? 13.141 -13.242 -1.007 1 96.62 84 LEU A C 1
ATOM 648 O O . LEU A 1 84 ? 12.602 -12.328 -0.385 1 96.62 84 LEU A O 1
ATOM 652 N N . TRP A 1 85 ? 13.312 -14.484 -0.532 1 97.12 85 TRP A N 1
ATOM 653 C CA . TRP A 1 85 ? 12.852 -14.789 0.817 1 97.12 85 TRP A CA 1
ATOM 654 C C . TRP A 1 85 ? 13.664 -14.023 1.857 1 97.12 85 TRP A C 1
ATOM 656 O O . TRP A 1 85 ? 13.102 -13.477 2.809 1 97.12 85 TRP A O 1
ATOM 666 N N . ASP A 1 86 ? 14.969 -13.961 1.645 1 95.25 86 ASP A N 1
ATOM 667 C CA . ASP A 1 86 ? 15.82 -13.18 2.539 1 95.25 86 ASP A CA 1
ATOM 668 C C . ASP A 1 86 ? 15.422 -11.703 2.527 1 95.25 86 ASP A C 1
ATOM 670 O O . ASP A 1 86 ? 15.391 -11.055 3.574 1 95.25 86 ASP A O 1
ATOM 674 N N . PHE A 1 87 ? 15.164 -11.266 1.368 1 94.94 87 PHE A N 1
ATOM 675 C CA . PHE A 1 87 ? 14.734 -9.883 1.212 1 94.94 87 PHE A CA 1
ATOM 676 C C . PHE A 1 87 ? 13.406 -9.656 1.923 1 94.94 87 PHE A C 1
ATOM 678 O O . PHE A 1 87 ? 13.242 -8.656 2.633 1 94.94 87 PHE A O 1
ATOM 685 N N . TRP A 1 88 ? 12.445 -10.562 1.825 1 96.88 88 TRP A N 1
ATOM 686 C CA . TRP A 1 88 ? 11.18 -10.516 2.543 1 96.88 88 TRP A CA 1
ATOM 687 C C . TRP A 1 88 ? 11.406 -10.445 4.051 1 96.88 88 TRP A C 1
ATOM 689 O O . TRP A 1 88 ? 10.875 -9.562 4.727 1 96.88 88 TRP A O 1
ATOM 699 N N . GLN A 1 89 ? 12.25 -11.289 4.566 1 96.38 89 GLN A N 1
ATOM 700 C CA . GLN A 1 89 ? 12.484 -11.359 6.004 1 96.38 89 GLN A CA 1
ATOM 701 C C . GLN A 1 89 ? 13.117 -10.078 6.523 1 96.38 89 GLN A C 1
ATOM 703 O O . GLN A 1 89 ? 12.727 -9.57 7.574 1 96.38 89 GLN A O 1
ATOM 708 N N . THR A 1 90 ? 14.055 -9.523 5.801 1 94.25 90 THR A N 1
ATOM 709 C CA . THR A 1 90 ? 14.734 -8.297 6.184 1 94.25 90 THR A CA 1
ATOM 710 C C . THR A 1 90 ? 13.758 -7.125 6.242 1 94.25 90 THR A C 1
ATOM 712 O O . THR A 1 90 ? 13.859 -6.266 7.117 1 94.25 90 THR A O 1
ATOM 715 N N . ASN A 1 91 ? 12.812 -7.094 5.34 1 95.06 91 ASN A N 1
ATOM 716 C CA . ASN A 1 91 ? 11.859 -5.988 5.25 1 95.06 91 ASN A CA 1
ATOM 717 C C . ASN A 1 91 ? 10.695 -6.176 6.215 1 95.06 91 ASN A C 1
ATOM 719 O O . ASN A 1 91 ? 10.164 -5.203 6.746 1 95.06 91 ASN A O 1
ATOM 723 N N . ALA A 1 92 ? 10.352 -7.414 6.512 1 94.62 92 ALA A N 1
ATOM 724 C CA . ALA A 1 92 ? 9.195 -7.703 7.359 1 94.62 92 ALA A CA 1
ATOM 725 C C . ALA A 1 92 ? 9.57 -7.637 8.836 1 94.62 92 ALA A C 1
ATOM 727 O O . ALA A 1 92 ? 8.734 -7.32 9.68 1 94.62 92 ALA A O 1
ATOM 728 N N . ALA A 1 93 ? 10.812 -7.941 9.195 1 90.69 93 ALA A N 1
ATOM 729 C CA . ALA A 1 93 ? 11.133 -8.094 10.617 1 90.69 93 ALA A CA 1
ATOM 730 C C . ALA A 1 93 ? 12.539 -7.582 10.922 1 90.69 93 ALA A C 1
ATOM 732 O O . ALA A 1 93 ? 12.891 -7.375 12.086 1 90.69 93 ALA A O 1
ATOM 733 N N . GLY A 1 94 ? 13.352 -7.277 9.945 1 89.88 94 GLY A N 1
ATOM 734 C CA . GLY A 1 94 ? 14.75 -6.938 10.18 1 89.88 94 GLY A CA 1
ATOM 735 C C . GLY A 1 94 ? 15.031 -5.453 10.031 1 89.88 94 GLY A C 1
ATOM 736 O O . GLY A 1 94 ? 14.188 -4.621 10.375 1 89.88 94 GLY A O 1
ATOM 737 N N . ALA A 1 95 ? 16.234 -5.102 9.578 1 85.5 95 ALA A N 1
ATOM 738 C CA . ALA A 1 95 ? 16.781 -3.75 9.508 1 85.5 95 ALA A CA 1
ATOM 739 C C . ALA A 1 95 ? 15.984 -2.883 8.547 1 85.5 95 ALA A C 1
ATOM 741 O O . ALA A 1 95 ? 15.938 -1.658 8.688 1 85.5 95 ALA A O 1
ATOM 742 N N . GLY A 1 96 ? 15.32 -3.553 7.629 1 92 96 GLY A N 1
ATOM 743 C CA . GLY A 1 96 ? 14.602 -2.822 6.602 1 92 96 GLY A CA 1
ATOM 744 C C . GLY A 1 96 ? 13.219 -2.385 7.039 1 92 96 GLY A C 1
ATOM 745 O O . GLY A 1 96 ? 12.57 -1.577 6.367 1 92 96 GLY A O 1
ATOM 746 N N . ARG A 1 97 ? 12.805 -2.854 8.164 1 92.62 97 ARG A N 1
ATOM 747 C CA . ARG A 1 97 ? 11.422 -2.678 8.609 1 92.62 97 ARG A CA 1
ATOM 748 C C . ARG A 1 97 ? 11.094 -1.2 8.797 1 92.62 97 ARG A C 1
ATOM 750 O O . ARG A 1 97 ? 10.008 -0.75 8.438 1 92.62 97 ARG A O 1
ATOM 757 N N . ILE A 1 98 ? 12.031 -0.481 9.289 1 93.62 98 ILE A N 1
ATOM 758 C CA . ILE A 1 98 ? 11.797 0.928 9.594 1 93.62 98 ILE A CA 1
ATOM 759 C C . ILE A 1 98 ? 11.609 1.705 8.289 1 93.62 98 ILE A C 1
ATOM 761 O O . ILE A 1 98 ? 10.633 2.449 8.148 1 93.62 98 ILE A O 1
ATOM 765 N N . SER A 1 99 ? 12.5 1.54 7.352 1 94.25 99 SER A N 1
ATOM 766 C CA . SER A 1 99 ? 12.398 2.254 6.082 1 94.25 99 SER A CA 1
ATOM 767 C C . SER A 1 99 ? 11.172 1.812 5.293 1 94.25 99 SER A C 1
ATOM 769 O O . SER A 1 99 ? 10.531 2.625 4.621 1 94.25 99 SER A O 1
ATOM 771 N N . VAL A 1 100 ? 10.797 0.555 5.406 1 94.88 100 VAL A N 1
ATOM 772 C CA . VAL A 1 100 ? 9.648 0.02 4.68 1 94.88 100 VAL A CA 1
ATOM 773 C C . VAL A 1 100 ? 8.359 0.645 5.215 1 94.88 100 VAL A C 1
ATOM 775 O O . VAL A 1 100 ? 7.453 0.969 4.441 1 94.88 100 VAL A O 1
ATOM 778 N N . ARG A 1 101 ? 8.281 0.828 6.508 1 95.81 101 ARG A N 1
ATOM 779 C CA . ARG A 1 101 ? 7.125 1.488 7.102 1 95.81 101 ARG A CA 1
ATOM 780 C C . ARG A 1 101 ? 6.91 2.869 6.488 1 95.81 101 ARG A C 1
ATOM 782 O O . ARG A 1 101 ? 5.777 3.254 6.191 1 95.81 101 ARG A O 1
ATOM 789 N N . VAL A 1 102 ? 7.98 3.531 6.312 1 96.12 102 VAL A N 1
ATOM 790 C CA . VAL A 1 102 ? 7.891 4.883 5.77 1 96.12 102 VAL A CA 1
ATOM 791 C C . VAL A 1 102 ? 7.586 4.82 4.273 1 96.12 102 VAL A C 1
ATOM 793 O O . VAL A 1 102 ? 6.746 5.574 3.775 1 96.12 102 VAL A O 1
ATOM 796 N N . MET A 1 103 ? 8.258 3.914 3.596 1 95.69 103 MET A N 1
ATOM 797 C CA . MET A 1 103 ? 8.047 3.777 2.158 1 95.69 103 MET A CA 1
ATOM 798 C C . MET A 1 103 ? 6.586 3.455 1.854 1 95.69 103 MET A C 1
ATOM 800 O O . MET A 1 103 ? 5.996 4.035 0.94 1 95.69 103 MET A O 1
ATOM 804 N N . LEU A 1 104 ? 5.969 2.602 2.6 1 97.06 104 LEU A N 1
ATOM 805 C CA . LEU A 1 104 ? 4.582 2.211 2.379 1 97.06 104 LEU A CA 1
ATOM 806 C C . LEU A 1 104 ? 3.641 3.385 2.633 1 97.06 104 LEU A C 1
ATOM 808 O O . LEU A 1 104 ? 2.605 3.51 1.973 1 97.06 104 LEU A O 1
ATOM 812 N N . GLN A 1 105 ? 3.979 4.23 3.592 1 96.81 105 GLN A N 1
ATOM 813 C CA . GLN A 1 105 ? 3.197 5.438 3.824 1 96.81 105 GLN A CA 1
ATOM 814 C C . GLN A 1 105 ? 3.266 6.379 2.623 1 96.81 105 GLN A C 1
ATOM 816 O O . GLN A 1 105 ? 2.244 6.914 2.189 1 96.81 105 GLN A O 1
ATOM 821 N N . VAL A 1 106 ? 4.434 6.523 2.076 1 96.44 106 VAL A N 1
ATOM 822 C CA . VAL A 1 106 ? 4.648 7.414 0.941 1 96.44 106 VAL A CA 1
ATOM 823 C C . VAL A 1 106 ? 3.934 6.863 -0.291 1 96.44 106 VAL A C 1
ATOM 825 O O . VAL A 1 106 ? 3.303 7.617 -1.037 1 96.44 106 VAL A O 1
ATOM 828 N N . LEU A 1 107 ? 4.004 5.562 -0.465 1 96.56 107 LEU A N 1
ATOM 829 C CA . LEU A 1 107 ? 3.322 4.941 -1.595 1 96.56 107 LEU A CA 1
ATOM 830 C C . LEU A 1 107 ? 1.81 5.074 -1.461 1 96.56 107 LEU A C 1
ATOM 832 O O . LEU A 1 107 ? 1.108 5.277 -2.455 1 96.56 107 LEU A O 1
ATOM 836 N N . GLY A 1 108 ? 1.319 4.895 -0.255 1 97.25 108 GLY A N 1
ATOM 837 C CA . GLY A 1 108 ? -0.085 5.191 -0.019 1 97.25 108 GLY A CA 1
ATOM 838 C C . GLY A 1 108 ? -0.458 6.621 -0.359 1 97.25 108 GLY A C 1
ATOM 839 O O . GLY A 1 108 ? -1.443 6.859 -1.06 1 97.25 108 GLY A O 1
ATOM 840 N N . ALA A 1 109 ? 0.364 7.574 0.061 1 96.31 109 ALA A N 1
ATOM 841 C CA . ALA A 1 109 ? 0.128 8.992 -0.192 1 96.31 109 ALA A CA 1
ATOM 842 C C . ALA A 1 109 ? 0.158 9.297 -1.688 1 96.31 109 ALA A C 1
ATOM 844 O O . ALA A 1 109 ? -0.562 10.18 -2.164 1 96.31 109 ALA A O 1
ATOM 845 N N . ALA A 1 110 ? 0.912 8.555 -2.406 1 96.69 110 ALA A N 1
ATOM 846 C CA . ALA A 1 110 ? 1.105 8.773 -3.838 1 96.69 110 ALA A CA 1
ATOM 847 C C . ALA A 1 110 ? -0.139 8.383 -4.629 1 96.69 110 ALA A C 1
ATOM 849 O O . ALA A 1 110 ? -0.26 8.703 -5.812 1 96.69 110 ALA A O 1
ATOM 850 N N . CYS A 1 111 ? -1.107 7.715 -3.979 1 97.06 111 CYS A N 1
ATOM 851 C CA . CYS A 1 111 ? -2.311 7.254 -4.66 1 97.06 111 CYS A CA 1
ATOM 852 C C . CYS A 1 111 ? -3.291 8.398 -4.879 1 97.06 111 CYS A C 1
ATOM 854 O O . CYS A 1 111 ? -4.262 8.258 -5.625 1 97.06 111 CYS A O 1
ATOM 856 N N . ALA A 1 112 ? -3.068 9.539 -4.203 1 96.06 112 ALA A N 1
ATOM 857 C CA . ALA A 1 112 ? -3.885 10.719 -4.477 1 96.06 112 ALA A CA 1
ATOM 858 C C . ALA A 1 112 ? -3.586 11.289 -5.863 1 96.06 112 ALA A C 1
ATOM 860 O O . ALA A 1 112 ? -2.436 11.289 -6.305 1 96.06 112 ALA A O 1
ATOM 861 N N . ALA A 1 113 ? -4.613 11.797 -6.5 1 93.81 113 ALA A N 1
ATOM 862 C CA . ALA A 1 113 ? -4.48 12.258 -7.879 1 93.81 113 ALA A CA 1
ATOM 863 C C . ALA A 1 113 ? -3.453 13.383 -7.98 1 93.81 113 ALA A C 1
ATOM 865 O O . ALA A 1 113 ? -2.697 13.453 -8.953 1 93.81 113 ALA A O 1
ATOM 866 N N . GLN A 1 114 ? -3.318 14.234 -7.004 1 92.94 114 GLN A N 1
ATOM 867 C CA . GLN A 1 114 ? -2.424 15.391 -7.031 1 92.94 114 GLN A CA 1
ATOM 868 C C . GLN A 1 114 ? -1.312 15.25 -5.992 1 92.94 114 GLN A C 1
ATOM 870 O O . GLN A 1 114 ? -0.868 16.234 -5.41 1 92.94 114 GLN A O 1
ATOM 875 N N . SER A 1 115 ? -0.878 14.094 -5.801 1 94.25 115 SER A N 1
ATOM 876 C CA . SER A 1 115 ? 0.105 13.836 -4.754 1 94.25 115 SER A CA 1
ATOM 877 C C . SER A 1 115 ? 1.476 14.383 -5.137 1 94.25 115 SER A C 1
ATOM 879 O O . SER A 1 115 ? 1.955 14.148 -6.246 1 94.25 115 SER A O 1
ATOM 881 N N . PRO A 1 116 ? 2.141 15.023 -4.172 1 93.06 116 PRO A N 1
ATOM 882 C CA . PRO A 1 116 ? 3.514 15.461 -4.43 1 93.06 116 PRO A CA 1
ATOM 883 C C . PRO A 1 116 ? 4.516 14.305 -4.41 1 93.06 116 PRO A C 1
ATOM 885 O O . PRO A 1 116 ? 5.691 14.5 -4.727 1 93.06 116 PRO A O 1
ATOM 888 N N . TYR A 1 117 ? 4.078 13.086 -4.086 1 94.69 117 TYR A N 1
ATOM 889 C CA . TYR A 1 117 ? 4.977 11.945 -3.957 1 94.69 117 TYR A CA 1
ATOM 890 C C . TYR A 1 117 ? 4.895 11.039 -5.184 1 94.69 117 TYR A C 1
ATOM 892 O O . TYR A 1 117 ? 5.547 9.992 -5.234 1 94.69 117 TYR A O 1
ATOM 900 N N . ALA A 1 118 ? 4.082 11.438 -6.121 1 94.44 118 ALA A N 1
ATOM 901 C CA . ALA A 1 118 ? 3.812 10.594 -7.285 1 94.44 118 ALA A CA 1
ATOM 902 C C . ALA A 1 118 ? 5.102 10.273 -8.039 1 94.44 118 ALA A C 1
ATOM 904 O O . ALA A 1 118 ? 5.332 9.125 -8.422 1 94.44 118 ALA A O 1
ATOM 905 N N . GLU A 1 119 ? 5.938 11.188 -8.227 1 93.88 119 GLU A N 1
ATOM 906 C CA . GLU A 1 119 ? 7.172 10.984 -8.984 1 93.88 119 GLU A CA 1
ATOM 907 C C . GLU A 1 119 ? 8.125 10.047 -8.242 1 93.88 119 GLU A C 1
ATOM 909 O O . GLU A 1 119 ? 8.703 9.148 -8.852 1 93.88 119 GLU A O 1
ATOM 914 N N . TYR A 1 120 ? 8.258 10.281 -7 1 92.88 120 TYR A N 1
ATOM 915 C CA . TYR A 1 120 ? 9.094 9.398 -6.195 1 92.88 120 TYR A CA 1
ATOM 916 C C . TYR A 1 120 ? 8.578 7.961 -6.254 1 92.88 120 TYR A C 1
ATOM 918 O O . TYR A 1 120 ? 9.352 7.027 -6.473 1 92.88 120 TYR A O 1
ATOM 926 N N . ALA A 1 121 ? 7.309 7.832 -6.02 1 95.88 121 ALA A N 1
ATOM 927 C CA . ALA A 1 121 ? 6.695 6.508 -5.969 1 95.88 121 ALA A CA 1
ATOM 928 C C . ALA A 1 121 ? 6.848 5.781 -7.301 1 95.88 121 ALA A C 1
ATOM 930 O O . ALA A 1 121 ? 7.199 4.602 -7.336 1 95.88 121 ALA A O 1
ATOM 931 N N . ASN A 1 122 ? 6.648 6.5 -8.375 1 96.81 122 ASN A N 1
ATOM 932 C CA . ASN A 1 122 ? 6.805 5.93 -9.711 1 96.81 122 ASN A CA 1
ATOM 933 C C . ASN A 1 122 ? 8.234 5.441 -9.945 1 96.81 122 ASN A C 1
ATOM 935 O O . ASN A 1 122 ? 8.445 4.32 -10.406 1 96.81 122 ASN A O 1
ATOM 939 N N . ALA A 1 123 ? 9.141 6.238 -9.578 1 94.62 123 ALA A N 1
ATOM 940 C CA . ALA A 1 123 ? 10.547 5.895 -9.758 1 94.62 123 ALA A CA 1
ATOM 941 C C . ALA A 1 123 ? 10.938 4.699 -8.891 1 94.62 123 ALA A C 1
ATOM 943 O O . ALA A 1 123 ? 11.688 3.822 -9.336 1 94.62 123 ALA A O 1
ATOM 944 N N . ALA A 1 124 ? 10.461 4.672 -7.664 1 93.38 124 ALA A N 1
ATOM 945 C CA . ALA A 1 124 ? 10.758 3.574 -6.75 1 93.38 124 ALA A CA 1
ATOM 946 C C . ALA A 1 124 ? 10.242 2.248 -7.293 1 93.38 124 ALA A C 1
ATOM 948 O O . ALA A 1 124 ? 10.977 1.256 -7.336 1 93.38 124 ALA A O 1
ATOM 949 N N . ILE A 1 125 ? 8.984 2.254 -7.77 1 96.25 125 ILE A N 1
ATOM 950 C CA . ILE A 1 125 ? 8.375 1.047 -8.312 1 96.25 125 ILE A CA 1
ATOM 951 C C . ILE A 1 125 ? 9.133 0.598 -9.555 1 96.25 125 ILE A C 1
ATOM 953 O O . ILE A 1 125 ? 9.5 -0.574 -9.68 1 96.25 125 ILE A O 1
ATOM 957 N N . ALA A 1 126 ? 9.438 1.54 -10.422 1 95.88 126 ALA A N 1
ATOM 958 C CA . ALA A 1 126 ? 10.141 1.236 -11.664 1 95.88 126 ALA A CA 1
ATOM 959 C C . ALA A 1 126 ? 11.516 0.631 -11.383 1 95.88 126 ALA A C 1
ATOM 961 O O . ALA A 1 126 ? 11.93 -0.326 -12.047 1 95.88 126 ALA A O 1
ATOM 962 N N . THR A 1 127 ? 12.18 1.157 -10.438 1 94.5 127 THR A N 1
ATOM 963 C CA . THR A 1 127 ? 13.523 0.687 -10.102 1 94.5 127 THR A CA 1
ATOM 964 C C . THR A 1 127 ? 13.477 -0.747 -9.578 1 94.5 127 THR A C 1
ATOM 966 O O . THR A 1 127 ? 14.289 -1.583 -9.977 1 94.5 127 THR A O 1
ATOM 969 N N . PHE A 1 128 ? 12.539 -1.059 -8.711 1 95.69 128 PHE A N 1
ATOM 970 C CA . PHE A 1 128 ? 12.398 -2.404 -8.172 1 95.69 128 PHE A CA 1
ATOM 971 C C . PHE A 1 128 ? 12.062 -3.4 -9.273 1 95.69 128 PHE A C 1
ATOM 973 O O . PHE A 1 128 ? 12.703 -4.453 -9.375 1 95.69 128 PHE A O 1
ATOM 980 N N . VAL A 1 129 ? 11.086 -3.041 -10.117 1 97.12 129 VAL A N 1
ATOM 981 C CA . VAL A 1 129 ? 10.633 -3.938 -11.18 1 97.12 129 VAL A CA 1
ATOM 982 C C . VAL A 1 129 ? 11.758 -4.172 -12.18 1 97.12 129 VAL A C 1
ATOM 984 O O . VAL A 1 129 ? 12.023 -5.309 -12.57 1 97.12 129 VAL A O 1
ATOM 987 N N . ALA A 1 130 ? 12.469 -3.1 -12.531 1 96.38 130 ALA A N 1
ATOM 988 C CA . ALA A 1 130 ? 13.555 -3.213 -13.508 1 96.38 130 ALA A CA 1
ATOM 989 C C . ALA A 1 130 ? 14.68 -4.09 -12.977 1 96.38 130 ALA A C 1
ATOM 991 O O . ALA A 1 130 ? 15.211 -4.941 -13.695 1 96.38 130 ALA A O 1
ATOM 992 N N . ALA A 1 131 ? 15.055 -3.883 -11.773 1 95.75 131 ALA A N 1
ATOM 993 C CA . ALA A 1 131 ? 16.141 -4.648 -11.18 1 95.75 131 ALA A CA 1
ATOM 994 C C . ALA A 1 131 ? 15.812 -6.137 -11.133 1 95.75 131 ALA A C 1
ATOM 996 O O . ALA A 1 131 ? 16.625 -6.977 -11.523 1 95.75 131 ALA A O 1
ATOM 997 N N . LEU A 1 132 ? 14.625 -6.445 -10.656 1 96.62 132 LEU A N 1
ATOM 998 C CA . LEU A 1 132 ? 14.234 -7.848 -10.57 1 96.62 132 LEU A CA 1
ATOM 999 C C . LEU A 1 132 ? 14.078 -8.453 -11.961 1 96.62 132 LEU A C 1
ATOM 1001 O O . LEU A 1 132 ? 14.461 -9.602 -12.188 1 96.62 132 LEU A O 1
ATOM 1005 N N . ALA A 1 133 ? 13.484 -7.695 -12.914 1 96.75 133 ALA A N 1
ATOM 1006 C CA . ALA A 1 133 ? 13.328 -8.172 -14.289 1 96.75 133 ALA A CA 1
ATOM 1007 C C . ALA A 1 133 ? 14.688 -8.508 -14.906 1 96.75 133 ALA A C 1
ATOM 1009 O O . ALA A 1 133 ? 14.828 -9.508 -15.609 1 96.75 133 ALA A O 1
ATOM 1010 N N . ASP A 1 134 ? 15.633 -7.668 -14.664 1 95.06 134 ASP A N 1
ATOM 1011 C CA . ASP A 1 134 ? 16.984 -7.914 -15.164 1 95.06 134 ASP A CA 1
ATOM 1012 C C . ASP A 1 134 ? 17.562 -9.203 -14.578 1 95.06 134 ASP A C 1
ATOM 1014 O O . ASP A 1 134 ? 18.188 -9.984 -15.289 1 95.06 134 ASP A O 1
ATOM 1018 N N . GLY A 1 135 ? 17.359 -9.414 -13.312 1 93.31 135 GLY A N 1
ATOM 1019 C CA . GLY A 1 135 ? 17.766 -10.664 -12.695 1 93.31 135 GLY A CA 1
ATOM 1020 C C . GLY A 1 135 ? 17.094 -11.875 -13.297 1 93.31 135 GLY A C 1
ATOM 1021 O O . GLY A 1 135 ? 17.734 -12.898 -13.547 1 93.31 135 GLY A O 1
ATOM 1022 N N . LEU A 1 136 ? 15.789 -11.75 -13.578 1 95.69 136 LEU A N 1
ATOM 1023 C CA . LEU A 1 136 ? 15.008 -12.836 -14.164 1 95.69 136 LEU A CA 1
ATOM 1024 C C . LEU A 1 136 ? 15.469 -13.117 -15.586 1 95.69 136 LEU A C 1
ATOM 1026 O O . LEU A 1 136 ? 15.523 -14.281 -16 1 95.69 136 LEU A O 1
ATOM 1030 N N . ARG A 1 137 ? 15.766 -12.078 -16.312 1 94.25 137 ARG A N 1
ATOM 1031 C CA . ARG A 1 137 ? 16.266 -12.234 -17.672 1 94.25 137 ARG A CA 1
ATOM 1032 C C . ARG A 1 137 ? 17.578 -13.016 -17.688 1 94.25 137 ARG A C 1
ATOM 1034 O O . ARG A 1 137 ? 17.797 -13.844 -18.578 1 94.25 137 ARG A O 1
ATOM 1041 N N . GLY A 1 138 ? 18.375 -12.781 -16.781 1 91.75 138 GLY A N 1
ATOM 1042 C CA . GLY A 1 138 ? 19.656 -13.469 -16.672 1 91.75 138 GLY A CA 1
ATOM 1043 C C . GLY A 1 138 ? 19.516 -14.961 -16.453 1 91.75 138 GLY A C 1
ATOM 1044 O O . GLY A 1 138 ? 20.391 -15.734 -16.844 1 91.75 138 GLY A O 1
ATOM 1045 N N . LEU A 1 139 ? 18.438 -15.391 -15.867 1 90.94 139 LEU A N 1
ATOM 1046 C CA . LEU A 1 139 ? 18.203 -16.812 -15.625 1 90.94 139 LEU A CA 1
ATOM 1047 C C . LEU A 1 139 ? 17.812 -17.516 -16.922 1 90.94 139 LEU A C 1
ATOM 1049 O O . LEU A 1 139 ? 18.062 -18.719 -17.078 1 90.94 139 LEU A O 1
ATOM 1053 N N . GLY A 1 140 ? 17.062 -16.844 -17.797 1 89.62 140 GLY A N 1
ATOM 1054 C CA . GLY A 1 140 ? 16.688 -17.391 -19.094 1 89.62 140 GLY A CA 1
ATOM 1055 C C . GLY A 1 140 ? 15.547 -18.391 -19 1 89.62 140 GLY A C 1
ATOM 1056 O O . GLY A 1 140 ? 15.211 -19.031 -20 1 89.62 140 GLY A O 1
ATOM 1057 N N . THR A 1 141 ? 14.906 -18.578 -17.891 1 89.19 141 THR A N 1
ATOM 1058 C CA . THR A 1 141 ? 13.891 -19.609 -17.703 1 89.19 141 THR A CA 1
ATOM 1059 C C . THR A 1 141 ? 12.492 -18.984 -17.656 1 89.19 141 THR A C 1
ATOM 1061 O O . THR A 1 141 ? 11.492 -19.703 -17.578 1 89.19 141 THR A O 1
ATOM 1064 N N . VAL A 1 142 ? 12.461 -17.656 -17.625 1 91.12 142 VAL A N 1
ATOM 1065 C CA . VAL A 1 142 ? 11.188 -16.969 -17.484 1 91.12 142 VAL A CA 1
ATOM 1066 C C . VAL A 1 142 ? 10.789 -16.312 -18.797 1 91.12 142 VAL A C 1
ATOM 1068 O O . VAL A 1 142 ? 11.57 -15.57 -19.391 1 91.12 142 VAL A O 1
ATOM 1071 N N . ASP A 1 143 ? 9.633 -16.609 -19.297 1 91.38 143 ASP A N 1
ATOM 1072 C CA . ASP A 1 143 ? 9.18 -16.141 -20.609 1 91.38 143 ASP A CA 1
ATOM 1073 C C . ASP A 1 143 ? 8.961 -14.625 -20.594 1 91.38 143 ASP A C 1
ATOM 1075 O O . ASP A 1 143 ? 9.352 -13.93 -21.547 1 91.38 143 ASP A O 1
ATOM 1079 N N . ASP A 1 144 ? 8.359 -14.07 -19.594 1 96 144 ASP A N 1
ATOM 1080 C CA . ASP A 1 144 ? 8.062 -12.641 -19.484 1 96 144 ASP A CA 1
ATOM 1081 C C . ASP A 1 144 ? 8.594 -12.078 -18.172 1 96 144 ASP A C 1
ATOM 1083 O O . ASP A 1 144 ? 7.84 -11.938 -17.203 1 96 144 ASP A O 1
ATOM 1087 N N . PRO A 1 145 ? 9.867 -11.719 -18.141 1 96.56 145 PRO A N 1
ATOM 1088 C CA . PRO A 1 145 ? 10.516 -11.281 -16.906 1 96.56 145 PRO A CA 1
ATOM 1089 C C . PRO A 1 145 ? 9.828 -10.062 -16.297 1 96.56 145 PRO A C 1
ATOM 1091 O O . PRO A 1 145 ? 9.734 -9.969 -15.062 1 96.56 145 PRO A O 1
ATOM 1094 N N . GLU A 1 146 ? 9.367 -9.109 -17.047 1 97.25 146 GLU A N 1
ATOM 1095 C CA . GLU A 1 146 ? 8.719 -7.91 -16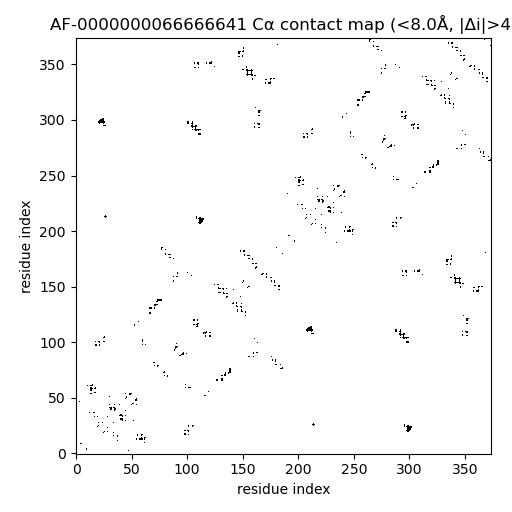.516 1 97.25 146 GLU A CA 1
ATOM 1096 C C . GLU A 1 146 ? 7.41 -8.258 -15.82 1 97.25 146 GLU A C 1
ATOM 1098 O O . GLU A 1 146 ? 7.09 -7.68 -14.773 1 97.25 146 GLU A O 1
ATOM 1103 N N . LEU A 1 147 ? 6.715 -9.148 -16.422 1 97.69 147 LEU A N 1
ATOM 1104 C CA . LEU A 1 147 ? 5.449 -9.578 -15.828 1 97.69 147 LEU A CA 1
ATOM 1105 C C . LEU A 1 147 ? 5.68 -10.242 -14.477 1 97.69 147 LEU A C 1
ATOM 1107 O O . LEU A 1 147 ? 5.027 -9.898 -13.484 1 97.69 147 LEU A O 1
ATOM 1111 N N . VAL A 1 148 ? 6.605 -11.156 -14.445 1 97.31 148 VAL A N 1
ATOM 1112 C CA . VAL A 1 148 ? 6.898 -11.891 -13.219 1 97.31 148 VAL A CA 1
ATOM 1113 C C . VAL A 1 148 ? 7.473 -10.93 -12.172 1 97.31 148 VAL A C 1
ATOM 1115 O O . VAL A 1 148 ? 7.109 -11 -11 1 97.31 148 VAL A O 1
ATOM 1118 N N . ALA A 1 149 ? 8.336 -10.008 -12.594 1 97.94 149 ALA A N 1
ATOM 1119 C CA . ALA A 1 149 ? 8.891 -9.008 -11.688 1 97.94 149 ALA A CA 1
ATOM 1120 C C . ALA A 1 149 ? 7.793 -8.133 -11.094 1 97.94 149 ALA A C 1
ATOM 1122 O O . ALA A 1 149 ? 7.801 -7.84 -9.898 1 97.94 149 ALA A O 1
ATOM 1123 N N . THR A 1 150 ? 6.844 -7.672 -11.93 1 98.31 150 THR A N 1
ATOM 1124 C CA . THR A 1 150 ? 5.727 -6.852 -11.477 1 98.31 150 THR A CA 1
ATOM 1125 C C . THR A 1 150 ? 4.91 -7.586 -10.414 1 98.31 150 THR A C 1
ATOM 1127 O O . THR A 1 150 ? 4.609 -7.027 -9.359 1 98.31 150 THR A O 1
ATOM 1130 N N . LEU A 1 151 ? 4.621 -8.836 -10.695 1 97.81 151 LEU A N 1
ATOM 1131 C CA . LEU A 1 151 ? 3.836 -9.664 -9.789 1 97.81 151 LEU A CA 1
ATOM 1132 C C . LEU A 1 151 ? 4.547 -9.812 -8.445 1 97.81 151 LEU A C 1
ATOM 1134 O O . LEU A 1 151 ? 3.936 -9.633 -7.391 1 97.81 151 LEU A O 1
ATOM 1138 N N . LEU A 1 152 ? 5.797 -10.102 -8.484 1 98.06 152 LEU A N 1
ATOM 1139 C CA . LEU A 1 152 ? 6.562 -10.328 -7.262 1 98.06 152 LEU A CA 1
ATOM 1140 C C . LEU A 1 152 ? 6.754 -9.023 -6.488 1 98.06 152 LEU A C 1
ATOM 1142 O O . LEU A 1 152 ? 6.516 -8.977 -5.281 1 98.06 152 LEU A O 1
ATOM 1146 N N . VAL A 1 153 ? 7.129 -7.941 -7.145 1 97.56 153 VAL A N 1
ATOM 1147 C CA . VAL A 1 153 ? 7.395 -6.668 -6.484 1 97.56 153 VAL A CA 1
ATOM 1148 C C . VAL A 1 153 ? 6.102 -6.125 -5.875 1 97.56 153 VAL A C 1
ATOM 1150 O O . VAL A 1 153 ? 6.055 -5.812 -4.684 1 97.56 153 VAL A O 1
ATOM 1153 N N . SER A 1 154 ? 5.039 -6.031 -6.672 1 98.38 154 SER A N 1
ATOM 1154 C CA . SER A 1 154 ? 3.787 -5.449 -6.203 1 98.38 154 SER A CA 1
ATOM 1155 C C . SER A 1 154 ? 3.051 -6.402 -5.266 1 98.38 154 SER A C 1
ATOM 1157 O O . SER A 1 154 ? 2.465 -5.977 -4.27 1 98.38 154 SER A O 1
ATOM 1159 N N . GLY A 1 155 ? 3.07 -7.68 -5.598 1 98.44 155 GLY A N 1
ATOM 1160 C CA . GLY A 1 155 ? 2.42 -8.664 -4.746 1 98.44 155 GLY A CA 1
ATOM 1161 C C . GLY A 1 155 ? 3.031 -8.75 -3.359 1 98.44 155 GLY A C 1
ATOM 1162 O O . GLY A 1 155 ? 2.316 -8.727 -2.357 1 98.44 155 GLY A O 1
ATOM 1163 N N . LEU A 1 156 ? 4.383 -8.836 -3.309 1 98.12 156 LEU A N 1
ATOM 1164 C CA . LEU A 1 156 ? 5.066 -8.906 -2.021 1 98.12 156 LEU A CA 1
ATOM 1165 C C . LEU A 1 156 ? 4.879 -7.613 -1.236 1 98.12 156 LEU A C 1
ATOM 1167 O O . LEU A 1 156 ? 4.793 -7.633 -0.007 1 98.12 156 LEU A O 1
ATOM 1171 N N . ARG A 1 157 ? 4.852 -6.523 -1.944 1 97.5 157 ARG A N 1
ATOM 1172 C CA . ARG A 1 157 ? 4.602 -5.25 -1.275 1 97.5 157 ARG A CA 1
ATOM 1173 C C . ARG A 1 157 ? 3.236 -5.25 -0.595 1 97.5 157 ARG A C 1
ATOM 1175 O O . ARG A 1 157 ? 3.094 -4.738 0.519 1 97.5 157 ARG A O 1
ATOM 1182 N N . GLY A 1 158 ? 2.203 -5.754 -1.302 1 98.31 158 GLY A N 1
ATOM 1183 C CA . GLY A 1 158 ? 0.886 -5.871 -0.694 1 98.31 158 GLY A CA 1
ATOM 1184 C C . GLY A 1 158 ? 0.872 -6.762 0.533 1 98.31 158 GLY A C 1
ATOM 1185 O O . GLY A 1 158 ? 0.229 -6.438 1.534 1 98.31 158 GLY A O 1
ATOM 1186 N N . ILE A 1 159 ? 1.556 -7.855 0.494 1 98.56 159 ILE A N 1
ATOM 1187 C CA . ILE A 1 159 ? 1.621 -8.773 1.626 1 98.56 159 ILE A CA 1
ATOM 1188 C C . ILE A 1 159 ? 2.408 -8.133 2.766 1 98.56 159 ILE A C 1
ATOM 1190 O O . ILE A 1 159 ? 2.074 -8.312 3.939 1 98.56 159 ILE A O 1
ATOM 1194 N N . LEU A 1 160 ? 3.443 -7.422 2.404 1 97.94 160 LEU A N 1
ATOM 1195 C CA . LEU A 1 160 ? 4.227 -6.715 3.408 1 97.94 160 LEU A CA 1
ATOM 1196 C C . LEU A 1 160 ? 3.373 -5.684 4.137 1 97.94 160 LEU A C 1
ATOM 1198 O O . LEU A 1 160 ? 3.467 -5.547 5.359 1 97.94 160 LEU A O 1
ATOM 1202 N N . GLN A 1 161 ? 2.617 -4.93 3.398 1 98.12 161 GLN A N 1
ATOM 1203 C CA . GLN A 1 161 ? 1.68 -3.994 4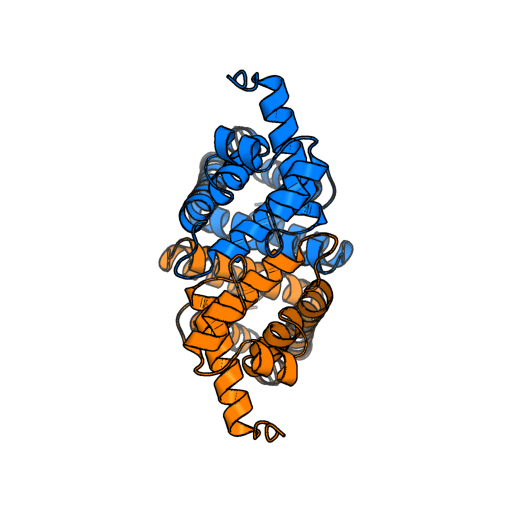.012 1 98.12 161 GLN A CA 1
ATOM 1204 C C . GLN A 1 161 ? 0.729 -4.711 4.965 1 98.12 161 GLN A C 1
ATOM 1206 O O . GLN A 1 161 ? 0.484 -4.242 6.078 1 98.12 161 GLN A O 1
ATOM 1211 N N . ASP A 1 162 ? 0.174 -5.836 4.555 1 98.25 162 ASP A N 1
ATOM 1212 C CA . ASP A 1 162 ? -0.664 -6.68 5.398 1 98.25 162 ASP A CA 1
ATOM 1213 C C . ASP A 1 162 ? 0.071 -7.078 6.676 1 98.25 162 ASP A C 1
ATOM 1215 O O . ASP A 1 162 ? -0.465 -6.938 7.777 1 98.25 162 ASP A O 1
ATOM 1219 N N . ARG A 1 163 ? 1.294 -7.477 6.566 1 97.88 163 ARG A N 1
ATOM 1220 C CA . ARG A 1 163 ? 2.137 -7.867 7.691 1 97.88 163 ARG A CA 1
ATOM 1221 C C . ARG A 1 163 ? 2.281 -6.727 8.688 1 97.88 163 ARG A C 1
ATOM 1223 O O . ARG A 1 163 ? 2.082 -6.914 9.891 1 97.88 163 ARG A O 1
ATOM 1230 N N . LEU A 1 164 ? 2.576 -5.586 8.219 1 96.31 164 LEU A N 1
ATOM 1231 C CA . LEU A 1 164 ? 2.865 -4.453 9.094 1 96.31 164 LEU A CA 1
ATOM 1232 C C . LEU A 1 164 ? 1.593 -3.949 9.766 1 96.31 164 LEU A C 1
ATOM 1234 O O . LEU A 1 164 ? 1.634 -3.475 10.898 1 96.31 164 LEU A O 1
ATOM 1238 N N . VAL A 1 165 ? 0.463 -4.066 9.109 1 96.5 165 VAL A N 1
ATOM 1239 C CA . VAL A 1 165 ? -0.8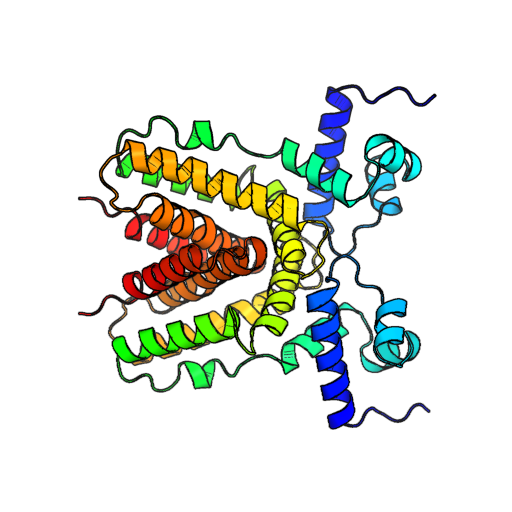05 -3.584 9.648 1 96.5 165 VAL A CA 1
ATOM 1240 C C . VAL A 1 165 ? -1.354 -4.59 10.656 1 96.5 165 VAL A C 1
ATOM 1242 O O . VAL A 1 165 ? -1.751 -4.211 11.766 1 96.5 165 VAL A O 1
ATOM 1245 N N . THR A 1 166 ? -1.353 -5.84 10.344 1 96.31 166 THR A N 1
ATOM 1246 C CA . THR A 1 166 ? -2.057 -6.832 11.148 1 96.31 166 THR A CA 1
ATOM 1247 C C . THR A 1 166 ? -1.118 -7.457 12.18 1 96.31 166 THR A C 1
ATOM 1249 O O . THR A 1 166 ? -1.567 -7.969 13.203 1 96.31 166 THR A O 1
ATOM 1252 N N . GLY A 1 167 ? 0.151 -7.508 11.789 1 95.94 167 GLY A N 1
ATOM 1253 C CA . GLY A 1 167 ? 1.107 -8.172 12.656 1 95.94 167 GLY A CA 1
ATOM 1254 C C . GLY A 1 167 ? 1.013 -9.688 12.602 1 95.94 167 GLY A C 1
ATOM 1255 O O . GLY A 1 167 ? 1.609 -10.383 13.422 1 95.94 167 GLY A O 1
ATOM 1256 N N . ASP A 1 168 ? 0.258 -10.258 11.68 1 97.25 168 ASP A N 1
ATOM 1257 C CA . ASP A 1 168 ? 0.073 -11.703 11.562 1 97.25 168 ASP A CA 1
ATOM 1258 C C . ASP A 1 168 ? 1.246 -12.352 10.836 1 97.25 168 ASP A C 1
ATOM 1260 O O . ASP A 1 168 ? 1.206 -12.516 9.609 1 97.25 168 ASP A O 1
ATOM 1264 N N . ILE A 1 169 ? 2.221 -12.789 11.578 1 97.62 169 ILE A N 1
ATOM 1265 C CA . ILE A 1 169 ? 3.504 -13.242 11.055 1 97.62 169 ILE A CA 1
ATOM 1266 C C . ILE A 1 169 ? 3.307 -14.523 10.258 1 97.62 169 ILE A C 1
ATOM 1268 O O . ILE A 1 169 ? 3.693 -14.609 9.086 1 97.62 169 ILE A O 1
ATOM 1272 N N . ASP A 1 170 ? 2.656 -15.453 10.773 1 98.06 170 ASP A N 1
ATOM 1273 C CA . ASP A 1 170 ? 2.516 -16.766 10.141 1 98.06 170 ASP A CA 1
ATOM 1274 C C . ASP A 1 170 ? 1.736 -16.656 8.836 1 98.06 170 ASP A C 1
ATOM 1276 O O . ASP A 1 170 ? 2.195 -17.141 7.793 1 98.06 170 ASP A O 1
ATOM 1280 N N . ARG A 1 171 ? 0.61 -16.031 8.898 1 97.5 171 ARG A N 1
ATOM 1281 C CA . ARG A 1 171 ? -0.269 -15.914 7.742 1 97.5 171 ARG A CA 1
ATOM 1282 C C . ARG A 1 171 ? 0.437 -15.203 6.59 1 97.5 171 ARG A C 1
ATOM 1284 O O . ARG A 1 171 ? 0.411 -15.672 5.453 1 97.5 171 ARG A O 1
ATOM 1291 N N . THR A 1 172 ? 1.134 -14.117 6.848 1 98.38 172 THR A N 1
ATOM 1292 C CA . THR A 1 172 ? 1.743 -13.32 5.789 1 98.38 172 THR A CA 1
ATOM 1293 C C . THR A 1 172 ? 3.027 -13.969 5.289 1 98.38 172 THR A C 1
ATOM 1295 O O . THR A 1 172 ? 3.355 -13.883 4.105 1 98.38 172 THR A O 1
ATOM 1298 N N . ASP A 1 173 ? 3.785 -14.641 6.172 1 98.5 173 ASP A N 1
ATOM 1299 C CA . ASP A 1 173 ? 4.957 -15.391 5.727 1 98.5 173 ASP A CA 1
ATOM 1300 C C . ASP A 1 173 ? 4.562 -16.516 4.766 1 98.5 173 ASP A C 1
ATOM 1302 O O . ASP A 1 173 ? 5.219 -16.719 3.74 1 98.5 173 ASP A O 1
ATOM 1306 N N . ARG A 1 174 ? 3.547 -17.188 5.113 1 98.44 174 ARG A N 1
ATOM 1307 C CA . ARG A 1 174 ? 3.088 -18.281 4.254 1 98.44 174 ARG A CA 1
ATOM 1308 C C . ARG A 1 174 ? 2.627 -17.75 2.9 1 98.44 174 ARG A C 1
ATOM 1310 O O . ARG A 1 174 ? 2.896 -18.359 1.863 1 98.44 174 ARG A O 1
ATOM 1317 N N . ALA A 1 175 ? 1.935 -16.625 2.904 1 98.44 175 ALA A N 1
ATOM 1318 C CA . ALA A 1 175 ? 1.471 -16.031 1.66 1 98.44 175 ALA A CA 1
ATOM 1319 C C . ALA A 1 175 ? 2.648 -15.586 0.794 1 98.44 175 ALA A C 1
ATOM 1321 O O . ALA A 1 175 ? 2.658 -15.82 -0.417 1 98.44 175 ALA A O 1
ATOM 1322 N N . ALA A 1 176 ? 3.641 -14.922 1.428 1 98.62 176 ALA A N 1
ATOM 1323 C CA . ALA A 1 176 ? 4.824 -14.477 0.698 1 98.62 176 ALA A CA 1
ATOM 1324 C C . ALA A 1 176 ? 5.57 -15.656 0.084 1 98.62 176 ALA A C 1
ATOM 1326 O O . ALA A 1 176 ? 5.98 -15.602 -1.079 1 98.62 176 ALA A O 1
ATOM 1327 N N . ARG A 1 177 ? 5.715 -16.688 0.858 1 97.94 177 ARG A N 1
ATOM 1328 C CA . ARG A 1 177 ? 6.387 -17.891 0.36 1 97.94 177 ARG A CA 1
ATOM 1329 C C . ARG A 1 177 ? 5.641 -18.484 -0.829 1 97.94 177 ARG A C 1
ATOM 1331 O O . ARG A 1 177 ? 6.254 -18.859 -1.833 1 97.94 177 ARG A O 1
ATOM 1338 N N . LEU A 1 178 ? 4.383 -18.578 -0.702 1 97.12 178 LEU A N 1
ATOM 1339 C CA . LEU A 1 178 ? 3.57 -19.141 -1.774 1 97.12 178 LEU A CA 1
ATOM 1340 C C . LEU A 1 178 ? 3.701 -18.312 -3.049 1 97.12 178 LEU A C 1
ATOM 1342 O O . LEU A 1 178 ? 3.834 -18.859 -4.141 1 97.12 178 LEU A O 1
ATOM 1346 N N . LEU A 1 179 ? 3.627 -16.984 -2.947 1 97.88 179 LEU A N 1
ATOM 1347 C CA . LEU A 1 179 ? 3.77 -16.109 -4.109 1 97.88 179 LEU A CA 1
ATOM 1348 C C . LEU A 1 179 ? 5.113 -16.328 -4.793 1 97.88 179 LEU A C 1
ATOM 1350 O O . LEU A 1 179 ? 5.18 -16.453 -6.02 1 97.88 179 LEU A O 1
ATOM 1354 N N . ILE A 1 180 ? 6.199 -16.359 -3.969 1 97.5 180 ILE A N 1
ATOM 1355 C CA . ILE A 1 180 ? 7.543 -16.562 -4.504 1 97.5 180 ILE A CA 1
ATOM 1356 C C . ILE A 1 180 ? 7.621 -17.906 -5.23 1 97.5 180 ILE A C 1
ATOM 1358 O O . ILE A 1 180 ? 8.109 -17.969 -6.359 1 97.5 180 ILE A O 1
ATOM 1362 N N . GLU A 1 181 ? 7.082 -18.953 -4.688 1 95.25 181 GLU A N 1
ATOM 1363 C CA . GLU A 1 181 ? 7.152 -20.297 -5.254 1 95.25 181 GLU A CA 1
ATOM 1364 C C . GLU A 1 181 ? 6.32 -20.406 -6.527 1 95.25 181 GLU A C 1
ATOM 1366 O O . GLU A 1 181 ? 6.758 -21.016 -7.508 1 95.25 181 GLU A O 1
ATOM 1371 N N . GLN A 1 182 ? 5.148 -19.828 -6.562 1 93.5 182 GLN A N 1
ATOM 1372 C CA . GLN A 1 182 ? 4.266 -19.906 -7.723 1 93.5 182 GLN A CA 1
ATOM 1373 C C . GLN A 1 182 ? 4.816 -19.094 -8.891 1 93.5 182 GLN A C 1
ATOM 1375 O O . GLN A 1 182 ? 4.613 -19.469 -10.055 1 93.5 182 GLN A O 1
ATOM 1380 N N . SER A 1 183 ? 5.473 -17.984 -8.586 1 94.5 183 SER A N 1
ATOM 1381 C CA . SER A 1 183 ? 5.984 -17.094 -9.633 1 94.5 183 SER A CA 1
ATOM 1382 C C . SER A 1 183 ? 7.289 -17.625 -10.219 1 94.5 183 SER A C 1
ATOM 1384 O O . SER A 1 183 ? 7.672 -17.25 -11.328 1 94.5 183 SER A O 1
ATOM 1386 N N . LEU A 1 184 ? 7.98 -18.422 -9.414 1 92.94 184 LEU A N 1
ATOM 1387 C CA . LEU A 1 184 ? 9.25 -19 -9.828 1 92.94 184 LEU A CA 1
ATOM 1388 C C . LEU A 1 184 ? 9.234 -20.516 -9.656 1 92.94 184 LEU A C 1
ATOM 1390 O O . LEU A 1 184 ? 9.992 -21.062 -8.852 1 92.94 184 LEU A O 1
ATOM 1394 N N . PRO A 1 185 ? 8.352 -21.141 -10.508 1 79.62 185 PRO A N 1
ATOM 1395 C CA . PRO A 1 185 ? 8.289 -22.594 -10.359 1 79.62 185 PRO A CA 1
ATOM 1396 C C . PRO A 1 185 ? 9.609 -23.281 -10.688 1 79.62 185 PRO A C 1
ATOM 1398 O O . PRO A 1 185 ? 10.344 -22.828 -11.578 1 79.62 185 PRO A O 1
ATOM 1401 N N . LEU A 1 186 ? 9.961 -24.156 -9.766 1 72.56 186 LEU A N 1
ATOM 1402 C CA . LEU A 1 186 ? 11.172 -24.938 -10.016 1 72.56 186 LEU A CA 1
ATOM 1403 C C . LEU A 1 186 ? 10.922 -26 -11.078 1 72.56 186 LEU A C 1
ATOM 1405 O O . LEU A 1 186 ? 9.812 -26.531 -11.18 1 72.56 186 LEU A O 1
ATOM 1409 N N . SER A 1 187 ? 11.641 -25.922 -12.227 1 61.12 187 SER A N 1
ATOM 1410 C CA . SER A 1 187 ? 11.562 -26.984 -13.211 1 61.12 187 SER A CA 1
ATOM 1411 C C . SER A 1 187 ? 11.586 -28.359 -12.547 1 61.12 187 SER A C 1
ATOM 1413 O O . SER A 1 187 ? 12.195 -28.531 -11.484 1 61.12 187 SER A O 1
ATOM 1415 N N . MET B 1 1 ? -29.516 25.422 17.359 1 45.03 1 MET B N 1
ATOM 1416 C CA . MET B 1 1 ? -28.766 24.172 17.484 1 45.03 1 MET B CA 1
ATOM 1417 C C . MET B 1 1 ? -28.656 23.453 16.141 1 45.03 1 MET B C 1
ATOM 1419 O O . MET B 1 1 ? -29.641 23.359 15.414 1 45.03 1 MET B O 1
ATOM 1423 N N . ALA B 1 2 ? -27.453 23.5 15.672 1 56.81 2 ALA B N 1
ATOM 1424 C CA . ALA B 1 2 ? -27.391 22.969 14.312 1 56.81 2 ALA B CA 1
ATOM 1425 C C . ALA B 1 2 ? -28.172 21.656 14.203 1 56.81 2 ALA B C 1
ATOM 1427 O O . ALA B 1 2 ? -28.078 20.797 15.094 1 56.81 2 ALA B O 1
ATOM 1428 N N . ARG B 1 3 ? -29.203 21.531 13.492 1 66.25 3 ARG B N 1
ATOM 1429 C CA . ARG B 1 3 ? -30 20.328 13.281 1 66.25 3 ARG B CA 1
ATOM 1430 C C . ARG B 1 3 ? -29.125 19.172 12.797 1 66.25 3 ARG B C 1
ATOM 1432 O O . ARG B 1 3 ? -28.219 19.375 11.984 1 66.25 3 ARG B O 1
ATOM 1439 N N . PRO B 1 4 ? -29.312 17.953 13.461 1 68.19 4 PRO B N 1
ATOM 1440 C CA . PRO B 1 4 ? -28.562 16.781 12.992 1 68.19 4 PRO B CA 1
ATOM 1441 C C . PRO B 1 4 ? -28.719 16.531 11.492 1 68.19 4 PRO B C 1
ATOM 1443 O O . PRO B 1 4 ? -29.766 16.875 10.922 1 68.19 4 PRO B O 1
ATOM 1446 N N . LEU B 1 5 ? -27.594 16.297 10.828 1 72.69 5 LEU B N 1
ATOM 1447 C CA . LEU B 1 5 ? -27.656 15.969 9.406 1 72.69 5 LEU B CA 1
ATOM 1448 C C . LEU B 1 5 ? -28.625 14.82 9.148 1 72.69 5 LEU B C 1
ATOM 1450 O O . LEU B 1 5 ? -28.641 13.836 9.891 1 72.69 5 LEU B O 1
ATOM 1454 N N . ASP B 1 6 ? -29.547 15.117 8.297 1 80.44 6 ASP B N 1
ATOM 1455 C CA . ASP B 1 6 ? -30.344 13.953 7.91 1 80.44 6 ASP B CA 1
ATOM 1456 C C . ASP B 1 6 ? -29.484 12.922 7.191 1 80.44 6 ASP B C 1
ATOM 1458 O O . ASP B 1 6 ? -28.344 13.211 6.801 1 80.44 6 ASP B O 1
ATOM 1462 N N . HIS B 1 7 ? -30.031 11.703 7.082 1 82.69 7 HIS B N 1
ATOM 1463 C CA . HIS B 1 7 ? -29.297 10.547 6.605 1 82.69 7 HIS B CA 1
ATOM 1464 C C . HIS B 1 7 ? -28.781 10.766 5.188 1 82.69 7 HIS B C 1
ATOM 1466 O O . HIS B 1 7 ? -27.641 10.398 4.867 1 82.69 7 HIS B O 1
ATOM 1472 N N . VAL B 1 8 ? -29.547 11.43 4.414 1 84.75 8 VAL B N 1
ATOM 1473 C CA . VAL B 1 8 ? -29.172 11.656 3.018 1 84.75 8 VAL B CA 1
ATOM 1474 C C . VAL B 1 8 ? -28.062 12.688 2.938 1 84.75 8 VAL B C 1
ATOM 1476 O O . VAL B 1 8 ? -27.062 12.477 2.232 1 84.75 8 VAL B O 1
ATOM 1479 N N . LYS B 1 9 ? -28.188 13.75 3.611 1 86.81 9 LYS B N 1
ATOM 1480 C CA . LYS B 1 9 ? -27.172 14.805 3.617 1 86.81 9 LYS B CA 1
ATOM 1481 C C . LYS B 1 9 ? -25.859 14.289 4.191 1 86.81 9 LYS B C 1
ATOM 1483 O O . LYS B 1 9 ? -24.781 14.648 3.705 1 86.81 9 LYS B O 1
ATOM 1488 N N . ARG B 1 10 ? -26 13.453 5.145 1 90.5 10 ARG B N 1
ATOM 1489 C CA . ARG B 1 10 ? -24.812 12.867 5.754 1 90.5 10 ARG B CA 1
ATOM 1490 C C . ARG B 1 10 ? -24.062 12 4.754 1 90.5 10 ARG B C 1
ATOM 1492 O O . ARG B 1 10 ? -22.828 12.086 4.645 1 90.5 10 ARG B O 1
ATOM 1499 N N . ALA B 1 11 ? -24.828 11.195 4.035 1 89.75 11 ALA B N 1
ATOM 1500 C CA . ALA B 1 11 ? -24.219 10.32 3.039 1 89.75 11 ALA B CA 1
ATOM 1501 C C . ALA B 1 11 ? -23.547 11.133 1.933 1 89.75 11 ALA B C 1
ATOM 1503 O O . ALA B 1 11 ? -22.453 10.789 1.477 1 89.75 11 ALA B O 1
ATOM 1504 N N . GLU B 1 12 ? -24.156 12.148 1.535 1 91.12 12 GLU B N 1
ATOM 1505 C CA . GLU B 1 12 ? -23.609 13.016 0.498 1 91.12 12 GLU B CA 1
ATOM 1506 C C . GLU B 1 12 ? -22.328 13.703 0.973 1 91.12 12 GLU B C 1
ATOM 1508 O O . GLU B 1 12 ? -21.359 13.828 0.213 1 91.12 12 GLU B O 1
ATOM 1513 N N . LEU B 1 13 ? -22.375 14.109 2.182 1 93.44 13 LEU B N 1
ATOM 1514 C CA . LEU B 1 13 ? -21.219 14.766 2.771 1 93.44 13 LEU B CA 1
ATOM 1515 C C . LEU B 1 13 ? -20.031 13.812 2.854 1 93.44 13 LEU B C 1
ATOM 1517 O O . LEU B 1 13 ? -18.922 14.164 2.471 1 93.44 13 LEU B O 1
ATOM 1521 N N . LEU B 1 14 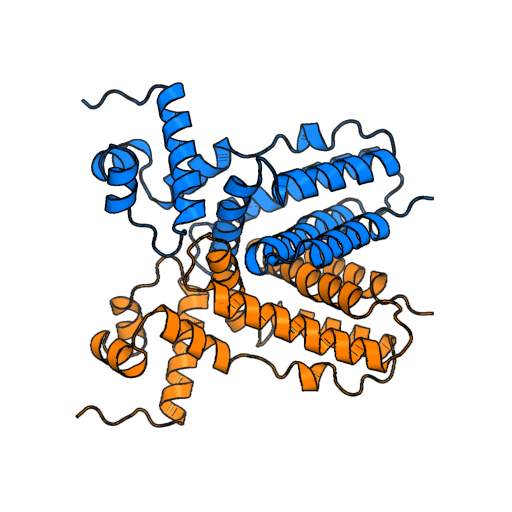? -20.312 12.641 3.271 1 94.69 14 LEU B N 1
ATOM 1522 C CA . LEU B 1 14 ? -19.25 11.641 3.422 1 94.69 14 LEU B CA 1
ATOM 1523 C C . LEU B 1 14 ? -18.688 11.234 2.064 1 94.69 14 LEU B C 1
ATOM 1525 O O . LEU B 1 14 ? -17.484 11.039 1.919 1 94.69 14 LEU B O 1
ATOM 1529 N N . ALA B 1 15 ? -19.562 11.188 1.07 1 93.88 15 ALA B N 1
ATOM 1530 C CA . ALA B 1 15 ? -19.109 10.898 -0.287 1 93.88 15 ALA B CA 1
ATOM 1531 C C . ALA B 1 15 ? -18.219 12.023 -0.812 1 93.88 15 ALA B C 1
ATOM 1533 O O . ALA B 1 15 ? -17.219 11.758 -1.487 1 93.88 15 ALA B O 1
ATOM 1534 N N . ALA B 1 16 ? -18.547 13.188 -0.491 1 95 16 ALA B N 1
ATOM 1535 C CA . ALA B 1 16 ? -17.766 14.344 -0.91 1 95 16 ALA B CA 1
ATOM 1536 C C . ALA B 1 16 ? -16.406 14.359 -0.225 1 95 16 ALA B C 1
ATOM 1538 O O . ALA B 1 16 ? -15.406 14.781 -0.82 1 95 16 ALA B O 1
ATOM 1539 N N . VAL B 1 17 ? -16.359 13.914 0.987 1 95.62 17 VAL B N 1
ATOM 1540 C CA . VAL B 1 17 ? -15.109 13.812 1.723 1 95.62 17 VAL B CA 1
ATOM 1541 C C . VAL B 1 17 ? -14.172 12.836 1.018 1 95.62 17 VAL B C 1
ATOM 1543 O O . VAL B 1 17 ? -12.992 13.133 0.809 1 95.62 17 VAL B O 1
ATOM 1546 N N . VAL B 1 18 ? -14.695 11.711 0.606 1 96 18 VAL B N 1
ATOM 1547 C CA . VAL B 1 18 ? -13.906 10.695 -0.081 1 96 18 VAL B CA 1
ATOM 1548 C C . VAL B 1 18 ? -13.367 11.266 -1.394 1 96 18 VAL B C 1
ATOM 1550 O O . VAL B 1 18 ? -12.188 11.109 -1.702 1 96 18 VAL B O 1
ATOM 1553 N N . ARG B 1 19 ? -14.195 11.953 -2.068 1 95.62 19 ARG B N 1
ATOM 1554 C CA . ARG B 1 19 ? -13.773 12.539 -3.336 1 95.62 19 ARG B CA 1
ATOM 1555 C C . ARG B 1 19 ? -12.672 13.57 -3.119 1 95.62 19 ARG B C 1
ATOM 1557 O O . ARG B 1 19 ? -11.695 13.609 -3.871 1 95.62 19 ARG B O 1
ATOM 1564 N N . TYR B 1 20 ? -12.875 14.359 -2.117 1 96.31 20 TYR B N 1
ATOM 1565 C CA . TYR B 1 20 ? -11.883 15.383 -1.81 1 96.31 20 TYR B CA 1
ATOM 1566 C C . TYR B 1 20 ? -10.531 14.766 -1.498 1 96.31 20 TYR B C 1
ATOM 1568 O O . TYR B 1 20 ? -9.5 15.188 -2.035 1 96.31 20 TYR B O 1
ATOM 1576 N N . ILE B 1 21 ? -10.523 13.742 -0.715 1 95.94 21 ILE B N 1
ATOM 1577 C CA . ILE B 1 21 ? -9.281 13.125 -0.275 1 95.94 21 ILE B CA 1
ATOM 1578 C C . ILE B 1 21 ? -8.648 12.352 -1.433 1 95.94 21 ILE B C 1
ATOM 1580 O O . ILE B 1 21 ? -7.422 12.312 -1.569 1 95.94 21 ILE B O 1
ATOM 1584 N N . ALA B 1 22 ? -9.516 11.75 -2.242 1 95.94 22 ALA B N 1
ATOM 1585 C CA . ALA B 1 22 ? -9.008 11.047 -3.424 1 95.94 22 ALA B CA 1
ATOM 1586 C C . ALA B 1 22 ? -8.211 11.992 -4.32 1 95.94 22 ALA B C 1
ATOM 1588 O O . ALA B 1 22 ? -7.227 11.586 -4.934 1 95.94 22 ALA B O 1
ATOM 1589 N N . ASP B 1 23 ? -8.602 13.203 -4.348 1 95.06 23 ASP B N 1
ATOM 1590 C CA . ASP B 1 23 ? -7.98 14.188 -5.227 1 95.06 23 ASP B CA 1
ATOM 1591 C C . ASP B 1 23 ? -6.801 14.867 -4.535 1 95.06 23 ASP B C 1
ATOM 1593 O O . ASP B 1 23 ? -5.691 14.906 -5.078 1 95.06 23 ASP B O 1
ATOM 1597 N N . HIS B 1 24 ? -6.941 15.336 -3.246 1 94.38 24 HIS B N 1
ATOM 1598 C CA . HIS B 1 24 ? -5.988 16.219 -2.594 1 94.38 24 HIS B CA 1
ATOM 1599 C C . HIS B 1 24 ? -5.035 15.445 -1.693 1 94.38 24 HIS B C 1
ATOM 1601 O O . HIS B 1 24 ? -3.939 15.922 -1.388 1 94.38 24 HIS B O 1
ATOM 1607 N N . GLY B 1 25 ? -5.527 14.289 -1.262 1 95.75 25 GLY B N 1
ATOM 1608 C CA . GLY B 1 25 ? -4.648 13.469 -0.452 1 95.75 25 GLY B CA 1
ATOM 1609 C C . GLY B 1 25 ? -4.938 13.562 1.034 1 95.75 25 GLY B C 1
ATOM 1610 O O . GLY B 1 25 ? -5.441 14.578 1.509 1 95.75 25 GLY B O 1
ATOM 1611 N N . LEU B 1 26 ? -4.578 12.531 1.759 1 95.5 26 LEU B N 1
ATOM 1612 C CA . LEU B 1 26 ? -4.754 12.422 3.203 1 95.5 26 LEU B CA 1
ATOM 1613 C C . LEU B 1 26 ? -3.646 13.164 3.941 1 95.5 26 LEU B C 1
ATOM 1615 O O . LEU B 1 26 ? -3.887 13.758 4.996 1 95.5 26 LEU B O 1
ATOM 1619 N N . VAL B 1 27 ? -2.453 13.18 3.461 1 91.56 27 VAL B N 1
ATOM 1620 C CA . VAL B 1 27 ? -1.271 13.727 4.113 1 91.56 27 VAL B CA 1
ATOM 1621 C C . VAL B 1 27 ? -1.458 15.227 4.352 1 91.56 27 VAL B C 1
ATOM 1623 O O . VAL B 1 27 ? -1.091 15.742 5.41 1 91.56 27 VAL B O 1
ATOM 1626 N N . ASP B 1 28 ? -2.094 15.938 3.459 1 84.19 28 ASP B N 1
ATOM 1627 C CA . ASP B 1 28 ? -2.256 17.391 3.578 1 84.19 28 ASP B CA 1
ATOM 1628 C C . ASP B 1 28 ? -3.697 17.75 3.918 1 84.19 28 ASP B C 1
ATOM 1630 O O . ASP B 1 28 ? -4.121 18.891 3.709 1 84.19 28 ASP B O 1
ATOM 1634 N N . LEU B 1 29 ? -4.332 16.766 4.395 1 91.25 29 LEU B N 1
ATOM 1635 C CA . LEU B 1 29 ? -5.734 17.031 4.699 1 91.25 29 LEU B CA 1
ATOM 1636 C C . LEU B 1 29 ? -5.863 18 5.863 1 91.25 29 LEU B C 1
ATOM 1638 O O . LEU B 1 29 ? -5.289 17.781 6.93 1 91.25 29 LEU B O 1
ATOM 1642 N N . SER B 1 30 ? -6.516 19.062 5.605 1 91.38 30 SER B N 1
ATOM 1643 C CA . SER B 1 30 ? -6.852 20.062 6.609 1 91.38 30 SER B CA 1
ATOM 1644 C C . SER B 1 30 ? -8.352 20.312 6.656 1 91.38 30 SER B C 1
ATOM 1646 O O . SER B 1 30 ? -9.023 20.266 5.625 1 91.38 30 SER B O 1
ATOM 1648 N N . LEU B 1 31 ? -8.859 20.562 7.82 1 92.69 31 LEU B N 1
ATOM 1649 C CA . LEU B 1 31 ? -10.297 20.656 8.016 1 92.69 31 LEU B CA 1
ATOM 1650 C C . LEU B 1 31 ? -10.844 21.938 7.379 1 92.69 31 LEU B C 1
ATOM 1652 O O . LEU B 1 31 ? -11.938 21.922 6.805 1 92.69 31 LEU B O 1
ATOM 1656 N N . ARG B 1 32 ? -10.117 22.984 7.469 1 94.19 32 ARG B N 1
ATOM 1657 C CA . ARG B 1 32 ? -10.633 24.266 6.996 1 94.19 32 ARG B CA 1
ATOM 1658 C C . ARG B 1 32 ? -10.852 24.234 5.484 1 94.19 32 ARG B C 1
ATOM 1660 O O . ARG B 1 32 ? -11.961 24.469 5.008 1 94.19 32 ARG B O 1
ATOM 1667 N N . PRO B 1 33 ? -9.828 23.906 4.703 1 94.94 33 PRO B N 1
ATOM 1668 C CA . PRO B 1 33 ? -10.055 23.828 3.26 1 94.94 33 PRO B CA 1
ATOM 1669 C C . PRO B 1 33 ? -11.086 22.766 2.891 1 94.94 33 PRO B C 1
ATOM 1671 O O . PRO B 1 33 ? -11.867 22.953 1.956 1 94.94 33 PRO B O 1
ATOM 1674 N N . LEU B 1 34 ? -11.109 21.609 3.541 1 95.12 34 LEU B N 1
ATOM 1675 C CA . LEU B 1 34 ? -12.102 20.562 3.307 1 95.12 34 LEU B CA 1
ATOM 1676 C C . LEU B 1 34 ? -13.516 21.094 3.553 1 95.12 34 LEU B C 1
ATOM 1678 O O . LEU B 1 34 ? -14.398 20.938 2.705 1 95.12 34 LEU B O 1
ATOM 1682 N N . ALA B 1 35 ? -13.688 21.734 4.676 1 95.88 35 ALA B N 1
ATOM 1683 C CA . ALA B 1 35 ? -15 22.266 5.039 1 95.88 35 ALA B CA 1
ATOM 1684 C C . ALA B 1 35 ? -15.477 23.297 4.012 1 95.88 35 ALA B C 1
ATOM 1686 O O . ALA B 1 35 ? -16.641 23.281 3.605 1 95.88 35 ALA B O 1
ATOM 1687 N N . ALA B 1 36 ? -14.586 24.141 3.611 1 95.38 36 ALA B N 1
ATOM 1688 C CA . ALA B 1 36 ? -14.906 25.156 2.617 1 95.38 36 ALA B CA 1
ATOM 1689 C C . ALA B 1 36 ? -15.375 24.531 1.312 1 95.38 36 ALA B C 1
ATOM 1691 O O . ALA B 1 36 ? -16.359 24.969 0.721 1 95.38 36 ALA B O 1
ATOM 1692 N N . GLU B 1 37 ? -14.695 23.531 0.913 1 93.62 37 GLU B N 1
ATOM 1693 C CA . GLU B 1 37 ? -15.047 22.812 -0.313 1 93.62 37 GLU B CA 1
ATOM 1694 C C . GLU B 1 37 ? -16.422 22.156 -0.193 1 93.62 37 GLU B C 1
ATOM 1696 O O . GLU B 1 37 ? -17.141 22.031 -1.184 1 93.62 37 GLU B O 1
ATOM 1701 N N . LEU B 1 38 ? -16.766 21.734 0.974 1 93.62 38 LEU B N 1
ATOM 1702 C CA . LEU B 1 38 ? -17.984 20.984 1.218 1 93.62 38 LEU B CA 1
ATOM 1703 C C . LEU B 1 38 ? -19.141 21.938 1.531 1 93.62 38 LEU B C 1
ATOM 1705 O O . LEU B 1 38 ? -20.281 21.5 1.708 1 93.62 38 LEU B O 1
ATOM 1709 N N . GLY B 1 39 ? -18.859 23.188 1.601 1 94.06 39 GLY B N 1
ATOM 1710 C CA . GLY B 1 39 ? -19.906 24.172 1.887 1 94.06 39 GLY B CA 1
ATOM 1711 C C . GLY B 1 39 ? -20.344 24.172 3.34 1 94.06 39 GLY B C 1
ATOM 1712 O O . GLY B 1 39 ? -21.516 24.375 3.643 1 94.06 39 GLY B O 1
ATOM 1713 N N . THR B 1 40 ? -19.484 23.812 4.23 1 93.75 40 THR B N 1
ATOM 1714 C CA . THR B 1 40 ? -19.719 23.812 5.672 1 93.75 40 THR B CA 1
ATOM 1715 C C . THR B 1 40 ? -18.547 24.453 6.414 1 93.75 40 THR B C 1
ATOM 1717 O O . THR B 1 40 ? -17.828 25.281 5.859 1 93.75 40 THR B O 1
ATOM 1720 N N . SER B 1 41 ? -18.438 24.203 7.777 1 93.62 41 SER B N 1
ATOM 1721 C CA . SER B 1 41 ? -17.359 24.766 8.57 1 93.62 41 SER B CA 1
ATOM 1722 C C . SER B 1 41 ? -16.609 23.672 9.328 1 93.62 41 SER B C 1
ATOM 1724 O O . SER B 1 41 ? -17.141 22.578 9.539 1 93.62 41 SER B O 1
ATOM 1726 N N . SER B 1 42 ? -15.383 24 9.586 1 93.88 42 SER B N 1
ATOM 1727 C CA . SER B 1 42 ? -14.602 23.062 10.398 1 93.88 42 SER B CA 1
ATOM 1728 C C . SER B 1 42 ? -15.32 22.734 11.703 1 93.88 42 SER B C 1
ATOM 1730 O O . SER B 1 42 ? -15.273 21.594 12.164 1 93.88 42 SER B O 1
ATOM 1732 N N . ARG B 1 43 ? -15.984 23.688 12.258 1 93.56 43 ARG B N 1
ATOM 1733 C CA . ARG B 1 43 ? -16.734 23.516 13.5 1 93.56 43 ARG B CA 1
ATOM 1734 C C . ARG B 1 43 ? -17.844 22.484 13.328 1 93.56 43 ARG B C 1
ATOM 1736 O O . ARG B 1 43 ? -18.031 21.609 14.172 1 93.56 43 ARG B O 1
ATOM 1743 N N . MET B 1 44 ? -18.5 22.578 12.258 1 92.81 44 MET B N 1
ATOM 1744 C CA . MET B 1 44 ? -19.609 21.656 12 1 92.81 44 MET B CA 1
ATOM 1745 C C . MET B 1 44 ? -19.078 20.25 11.734 1 92.81 44 MET B C 1
ATOM 1747 O O . MET B 1 44 ? -19.688 19.266 12.172 1 92.81 44 MET B O 1
ATOM 1751 N N . LEU B 1 45 ? -17.984 20.172 10.953 1 93.38 45 LEU B N 1
ATOM 1752 C CA . LEU B 1 45 ? -17.406 18.859 10.703 1 93.38 45 LEU B CA 1
ATOM 1753 C C . LEU B 1 45 ? -16.984 18.188 12.008 1 93.38 45 LEU B C 1
ATOM 1755 O O . LEU B 1 45 ? -17.234 16.984 12.203 1 93.38 45 LEU B O 1
ATOM 1759 N N . ILE B 1 46 ? -16.406 18.953 12.867 1 92.5 46 ILE B N 1
ATOM 1760 C CA . ILE B 1 46 ? -15.969 18.406 14.156 1 92.5 46 ILE B CA 1
ATOM 1761 C C . ILE B 1 46 ? -17.188 18.047 14.992 1 92.5 46 ILE B C 1
ATOM 1763 O O . ILE B 1 46 ? -17.188 17.031 15.703 1 92.5 46 ILE B O 1
ATOM 1767 N N . TYR B 1 47 ? -18.188 18.875 14.875 1 92 47 TYR B N 1
ATOM 1768 C CA . TYR B 1 47 ? -19.438 18.609 15.586 1 92 47 TYR B CA 1
ATOM 1769 C C . TYR B 1 47 ? -20.047 17.281 15.133 1 92 47 TYR B C 1
ATOM 1771 O O . TYR B 1 47 ? -20.438 16.469 15.961 1 92 47 TYR B O 1
ATOM 1779 N N . TYR B 1 48 ? -20.016 17.047 13.859 1 91 48 TYR B N 1
ATOM 1780 C CA . TYR B 1 48 ? -20.656 15.859 13.305 1 91 48 TYR B CA 1
ATOM 1781 C C . TYR B 1 48 ? -19.781 14.625 13.5 1 91 48 TYR B C 1
ATOM 1783 O O . TYR B 1 48 ? -20.297 13.531 13.758 1 91 48 TYR B O 1
ATOM 1791 N N . PHE B 1 49 ? -18.422 14.836 13.43 1 92.56 49 PHE B N 1
ATOM 1792 C CA . PHE B 1 49 ? -17.594 13.648 13.258 1 92.56 49 PHE B CA 1
ATOM 1793 C C . PHE B 1 49 ? -1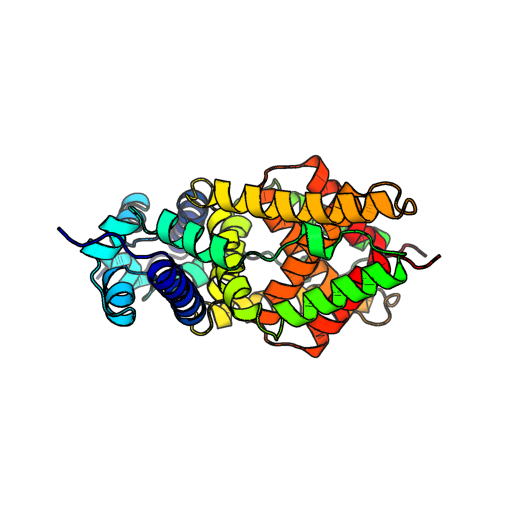6.5 13.594 14.312 1 92.56 49 PHE B C 1
ATOM 1795 O O . PHE B 1 49 ? -15.742 12.625 14.383 1 92.56 49 PHE B O 1
ATOM 1802 N N . ALA B 1 50 ? -16.359 14.516 15.102 1 91.31 50 ALA B N 1
ATOM 1803 C CA . ALA B 1 50 ? -15.484 14.578 16.281 1 91.31 50 ALA B CA 1
ATOM 1804 C C . ALA B 1 50 ? -14.039 14.836 15.875 1 91.31 50 ALA B C 1
ATOM 1806 O O . ALA B 1 50 ? -13.461 15.867 16.219 1 91.31 50 ALA B O 1
ATOM 1807 N N . THR B 1 51 ? -13.43 13.82 15.094 1 91.19 51 THR B N 1
ATOM 1808 C CA . THR B 1 51 ? -12.047 13.984 14.672 1 91.19 51 THR B CA 1
ATOM 1809 C C . THR B 1 51 ? -11.906 13.75 13.172 1 91.19 51 THR B C 1
ATOM 1811 O O . THR B 1 51 ? -12.805 13.188 12.539 1 91.19 51 THR B O 1
ATOM 1814 N N . LYS B 1 52 ? -10.805 14.141 12.672 1 90.81 52 LYS B N 1
ATOM 1815 C CA . LYS B 1 52 ? -10.477 13.898 11.266 1 90.81 52 LYS B CA 1
ATOM 1816 C C . LYS B 1 52 ? -10.43 12.406 10.961 1 90.81 52 LYS B C 1
ATOM 1818 O O . LYS B 1 52 ? -10.875 11.961 9.898 1 90.81 52 LYS B O 1
ATOM 1823 N N . GLU B 1 53 ? -9.914 11.633 11.875 1 91.31 53 GLU B N 1
ATOM 1824 C CA . GLU B 1 53 ? -9.805 10.18 11.727 1 91.31 53 GLU B CA 1
ATOM 1825 C C . GLU B 1 53 ? -11.18 9.523 11.664 1 91.31 53 GLU B C 1
ATOM 1827 O O . GLU B 1 53 ? -11.438 8.703 10.789 1 91.31 53 GLU B O 1
ATOM 1832 N N . GLU B 1 54 ? -12.023 9.938 12.508 1 92.88 54 GLU B N 1
ATOM 1833 C CA . GLU B 1 54 ? -13.375 9.375 12.531 1 92.88 54 GLU B CA 1
ATOM 1834 C C . GLU B 1 54 ? -14.156 9.773 11.281 1 92.88 54 GLU B C 1
ATOM 1836 O O . GLU B 1 54 ? -14.922 8.969 10.742 1 92.88 54 GLU B O 1
ATOM 1841 N N . LEU B 1 55 ? -13.938 11.047 10.906 1 93.75 55 LEU B N 1
ATOM 1842 C CA . LEU B 1 55 ? -14.555 11.508 9.664 1 93.75 55 LEU B CA 1
ATOM 1843 C C . LEU B 1 55 ? -14.156 10.609 8.492 1 93.75 55 LEU B C 1
ATOM 1845 O O . LEU B 1 55 ? -15.016 10.156 7.734 1 93.75 55 LEU B O 1
ATOM 1849 N N . LEU B 1 56 ? -12.922 10.266 8.414 1 93.25 56 LEU B N 1
ATOM 1850 C CA . LEU B 1 56 ? -12.398 9.461 7.316 1 93.25 56 LEU B CA 1
ATOM 1851 C C . LEU B 1 56 ? -12.914 8.023 7.398 1 93.25 56 LEU B C 1
ATOM 1853 O O . LEU B 1 56 ? -13.32 7.449 6.391 1 93.25 56 LEU B O 1
ATOM 1857 N N . VAL B 1 57 ? -12.859 7.453 8.586 1 91.56 57 VAL B N 1
ATOM 1858 C CA . VAL B 1 57 ? -13.312 6.082 8.797 1 91.56 57 VAL B CA 1
ATOM 1859 C C . VAL B 1 57 ? -14.781 5.957 8.422 1 91.56 57 VAL B C 1
ATOM 1861 O O . VAL B 1 57 ? -15.172 5.023 7.715 1 91.56 57 VAL B O 1
ATOM 1864 N N . GLN B 1 58 ? -15.547 6.914 8.766 1 92.44 58 GLN B N 1
ATOM 1865 C CA . GLN B 1 58 ? -16.969 6.914 8.43 1 92.44 58 GLN B CA 1
ATOM 1866 C C . GLN B 1 58 ? -17.172 7.117 6.93 1 92.44 58 GLN B C 1
ATOM 1868 O O . GLN B 1 58 ? -18.047 6.488 6.328 1 92.44 58 GLN B O 1
ATOM 1873 N N . ALA B 1 59 ? -16.406 8.008 6.387 1 93.94 59 ALA B N 1
ATOM 1874 C CA . ALA B 1 59 ? -16.516 8.266 4.953 1 93.94 59 ALA B CA 1
ATOM 1875 C C . ALA B 1 59 ? -16.219 7.008 4.145 1 93.94 59 ALA B C 1
ATOM 1877 O O . ALA B 1 59 ? -16.953 6.656 3.225 1 93.94 59 ALA B O 1
ATOM 1878 N N . LEU B 1 60 ? -15.234 6.242 4.535 1 93.06 60 LEU B N 1
ATOM 1879 C CA . LEU B 1 60 ? -14.836 5.035 3.818 1 93.06 60 LEU B CA 1
ATOM 1880 C C . LEU B 1 60 ? -15.852 3.916 4.035 1 93.06 60 LEU B C 1
ATOM 1882 O O . LEU B 1 60 ? -16.078 3.092 3.146 1 93.06 60 LEU B O 1
ATOM 1886 N N . ALA B 1 61 ? -16.422 3.92 5.164 1 87.88 61 ALA B N 1
ATOM 1887 C CA . ALA B 1 61 ? -17.422 2.893 5.477 1 87.88 61 ALA B CA 1
ATOM 1888 C C . ALA B 1 61 ? -18.609 2.975 4.535 1 87.88 61 ALA B C 1
ATOM 1890 O O . ALA B 1 61 ? -19.219 1.953 4.199 1 87.88 61 ALA B O 1
ATOM 1891 N N . THR B 1 62 ? -18.891 4.168 4.02 1 85.94 62 THR B N 1
ATOM 1892 C CA . THR B 1 62 ? -20.031 4.355 3.133 1 85.94 62 THR B CA 1
ATOM 1893 C C . THR B 1 62 ? -19.719 3.811 1.74 1 85.94 62 THR B C 1
ATOM 1895 O O . THR B 1 62 ? -20.625 3.627 0.928 1 85.94 62 THR B O 1
ATOM 1898 N N . GLN B 1 63 ? -18.531 3.549 1.435 1 86.31 63 GLN B N 1
ATOM 1899 C CA . GLN B 1 63 ? -18.109 3.131 0.102 1 86.31 63 GLN B CA 1
ATOM 1900 C C . GLN B 1 63 ? -17.672 1.672 0.099 1 86.31 63 GLN B C 1
ATOM 1902 O O . GLN B 1 63 ? -17.188 1.167 -0.917 1 86.31 63 GLN B O 1
ATOM 1907 N N . ARG B 1 64 ? -17.797 1.011 1.171 1 82.94 64 ARG B N 1
ATOM 1908 C CA . ARG B 1 64 ? -17.391 -0.385 1.279 1 82.94 64 ARG B CA 1
ATOM 1909 C C . ARG B 1 64 ? -18.328 -1.294 0.49 1 82.94 64 ARG B C 1
ATOM 1911 O O . ARG B 1 64 ? -19.547 -1.27 0.692 1 82.94 64 ARG B O 1
ATOM 1918 N N . PRO B 1 65 ? -17.766 -2.047 -0.421 1 85.75 65 PRO B N 1
ATOM 1919 C CA . PRO B 1 65 ? -18.625 -3.002 -1.127 1 85.75 65 PRO B CA 1
ATOM 1920 C C . PRO B 1 65 ? -19.125 -4.121 -0.219 1 85.75 65 PRO B C 1
ATOM 1922 O O . PRO B 1 65 ? -18.562 -4.363 0.847 1 85.75 65 PRO B O 1
ATOM 1925 N N . ASP B 1 66 ? -20.172 -4.734 -0.661 1 87.75 66 ASP B N 1
ATOM 1926 C CA . ASP B 1 66 ? -20.641 -5.941 0.007 1 87.75 66 ASP B CA 1
ATOM 1927 C C . ASP B 1 66 ? -19.812 -7.152 -0.387 1 87.75 66 ASP B C 1
ATOM 1929 O O . ASP B 1 66 ? -20.172 -7.891 -1.308 1 87.75 66 ASP B O 1
ATOM 1933 N N . LEU B 1 67 ? -18.75 -7.418 0.358 1 89.31 67 LEU B N 1
ATOM 1934 C CA . LEU B 1 67 ? -17.781 -8.461 0.046 1 89.31 67 LEU B CA 1
ATOM 1935 C C . LEU B 1 67 ? -18.406 -9.844 0.205 1 89.31 67 LEU B C 1
ATOM 1937 O O . LEU B 1 67 ? -18.094 -10.758 -0.559 1 89.31 67 LEU B O 1
ATOM 1941 N N . VAL B 1 68 ? -19.25 -9.93 1.152 1 87.06 68 VAL B N 1
ATOM 1942 C CA . VAL B 1 68 ? -19.922 -11.211 1.372 1 87.06 68 VAL B CA 1
ATOM 1943 C C . VAL B 1 68 ? -20.766 -11.57 0.151 1 87.06 68 VAL B C 1
ATOM 1945 O O . VAL B 1 68 ? -20.688 -12.688 -0.357 1 87.06 68 VAL B O 1
ATOM 1948 N N . ALA B 1 69 ? -21.5 -10.602 -0.301 1 88.88 69 ALA B N 1
ATOM 1949 C CA . ALA B 1 69 ? -22.328 -10.828 -1.481 1 88.88 69 ALA B CA 1
ATOM 1950 C C . ALA B 1 69 ? -21.469 -11.094 -2.713 1 88.88 69 ALA B C 1
ATOM 1952 O O . ALA B 1 69 ? -21.844 -11.906 -3.566 1 88.88 69 ALA B O 1
ATOM 1953 N N . LEU B 1 70 ? -20.359 -10.508 -2.764 1 89.5 70 LEU B N 1
ATOM 1954 C CA . LEU B 1 70 ? -19.469 -10.625 -3.908 1 89.5 70 LEU B CA 1
ATOM 1955 C C . LEU B 1 70 ? -18.938 -12.047 -4.043 1 89.5 70 LEU B C 1
ATOM 1957 O O . LEU B 1 70 ? -18.797 -12.555 -5.156 1 89.5 70 LEU B O 1
ATOM 1961 N N . PHE B 1 71 ? -18.734 -12.695 -2.924 1 90.06 71 PHE B N 1
ATOM 1962 C CA . PHE B 1 71 ? -18.078 -14 -2.988 1 90.06 71 PHE B CA 1
ATOM 1963 C C . PHE B 1 71 ? -19.016 -15.102 -2.523 1 90.06 71 PHE B C 1
ATOM 1965 O O . PHE B 1 71 ? -18.609 -16.25 -2.359 1 90.06 71 PHE B O 1
ATOM 1972 N N . ALA B 1 72 ? -20.25 -14.703 -2.35 1 87.06 72 ALA B N 1
ATOM 1973 C CA . ALA B 1 72 ? -21.25 -15.695 -1.962 1 87.06 72 ALA B CA 1
ATOM 1974 C C . ALA B 1 72 ? -21.672 -16.531 -3.158 1 87.06 72 ALA B C 1
ATOM 1976 O O . ALA B 1 72 ? -21.828 -16.031 -4.27 1 87.06 72 ALA B O 1
ATOM 1977 N N . GLU B 1 73 ? -21.891 -17.797 -2.891 1 86.81 73 GLU B N 1
ATOM 1978 C CA . GLU B 1 73 ? -22.516 -18.734 -3.816 1 86.81 73 GLU B CA 1
ATOM 1979 C C . GLU B 1 73 ? -21.766 -18.781 -5.145 1 86.81 73 GLU B C 1
ATOM 1981 O O . GLU B 1 73 ? -22.375 -18.688 -6.211 1 86.81 73 GLU B O 1
ATOM 1986 N N . VAL B 1 74 ? -20.5 -18.75 -5.121 1 89.19 74 VAL B N 1
ATOM 1987 C CA . VAL B 1 74 ? -19.719 -18.906 -6.34 1 89.19 74 VAL B CA 1
ATOM 1988 C C . VAL B 1 74 ? -19.781 -20.359 -6.801 1 89.19 74 VAL B C 1
ATOM 1990 O O . VAL B 1 74 ? -19.453 -21.281 -6.031 1 89.19 74 VAL B O 1
ATOM 1993 N N . ALA B 1 75 ? -20.172 -20.609 -8.047 1 90.31 75 ALA B N 1
ATOM 1994 C CA . ALA B 1 75 ? -20.5 -21.922 -8.578 1 90.31 75 ALA B CA 1
ATOM 1995 C C . ALA B 1 75 ? -19.266 -22.797 -8.688 1 90.31 75 ALA B C 1
ATOM 1997 O O . ALA B 1 75 ? -19.297 -24 -8.391 1 90.31 75 ALA B O 1
ATOM 1998 N N . ASP B 1 76 ? -18.203 -22.281 -9.203 1 93.12 76 ASP B N 1
ATOM 1999 C CA . ASP B 1 76 ? -16.953 -23.016 -9.398 1 93.12 76 ASP B CA 1
ATOM 2000 C C . ASP B 1 76 ? -15.766 -22.062 -9.508 1 93.12 76 ASP B C 1
ATOM 2002 O O . ASP B 1 76 ? -15.914 -20.844 -9.367 1 93.12 76 ASP B O 1
ATOM 2006 N N . THR B 1 77 ? -14.633 -22.625 -9.742 1 93.69 77 THR B N 1
ATOM 2007 C CA . THR B 1 77 ? -13.391 -21.859 -9.766 1 93.69 77 THR B CA 1
ATOM 2008 C C . THR B 1 77 ? -13.406 -20.844 -10.906 1 93.69 77 THR B C 1
ATOM 2010 O O . THR B 1 77 ? -12.945 -19.719 -10.75 1 93.69 77 THR B O 1
ATOM 2013 N N . ALA B 1 78 ? -13.938 -21.25 -12.07 1 94.69 78 ALA B N 1
ATOM 2014 C CA . ALA B 1 78 ? -14.023 -20.344 -13.211 1 94.69 78 ALA B CA 1
ATOM 2015 C C . ALA B 1 78 ? -14.883 -19.125 -12.891 1 94.69 78 ALA B C 1
ATOM 2017 O O . ALA B 1 78 ? -14.523 -17.984 -13.234 1 94.69 78 ALA B O 1
ATOM 2018 N N . ALA B 1 79 ? -15.969 -19.344 -12.219 1 95.06 79 ALA B N 1
ATOM 2019 C CA . ALA B 1 79 ? -16.859 -18.266 -11.812 1 95.06 79 ALA B CA 1
ATOM 2020 C C . ALA B 1 79 ? -16.172 -17.328 -10.812 1 95.06 79 ALA B C 1
ATOM 2022 O O . ALA B 1 79 ? -16.344 -16.109 -10.867 1 95.06 79 ALA B O 1
ATOM 2023 N N . LEU B 1 80 ? -15.406 -17.906 -9.93 1 95.31 80 LEU B N 1
ATOM 2024 C CA . LEU B 1 80 ? -14.688 -17.094 -8.953 1 95.31 80 LEU B CA 1
ATOM 2025 C C . LEU B 1 80 ? -13.617 -16.25 -9.633 1 95.31 80 LEU B C 1
ATOM 2027 O O . LEU B 1 80 ? -13.445 -15.07 -9.289 1 95.31 80 LEU B O 1
ATOM 2031 N N . ARG B 1 81 ? -12.883 -16.75 -10.617 1 96.25 81 ARG B N 1
ATOM 2032 C CA . ARG B 1 81 ? -11.906 -15.984 -11.383 1 96.25 81 ARG B CA 1
ATOM 2033 C C . ARG B 1 81 ? -12.562 -14.781 -12.062 1 96.25 81 ARG B C 1
ATOM 2035 O O . ARG B 1 81 ? -12.031 -13.672 -12.016 1 96.25 81 ARG B O 1
ATOM 2042 N N . ALA B 1 82 ? -13.711 -15.062 -12.633 1 95.75 82 ALA B N 1
ATOM 2043 C CA . ALA B 1 82 ? -14.43 -14.008 -13.336 1 95.75 82 ALA B CA 1
ATOM 2044 C C . ALA B 1 82 ? -14.867 -12.906 -12.383 1 95.75 82 ALA B C 1
ATOM 2046 O O . ALA B 1 82 ? -14.758 -11.719 -12.703 1 95.75 82 ALA B O 1
ATOM 2047 N N . ARG B 1 83 ? -15.328 -13.266 -11.25 1 95.31 83 ARG B N 1
ATOM 2048 C CA . ARG B 1 83 ? -15.773 -12.297 -10.258 1 95.31 83 ARG B CA 1
ATOM 2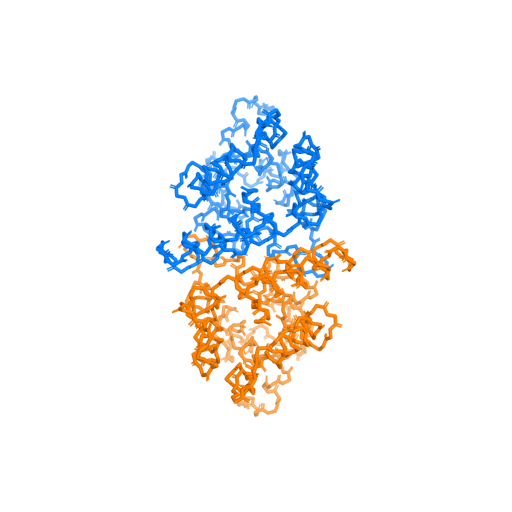049 C C . ARG B 1 83 ? -14.602 -11.469 -9.734 1 95.31 83 ARG B C 1
ATOM 2051 O O . ARG B 1 83 ? -14.727 -10.258 -9.547 1 95.31 83 ARG B O 1
ATOM 2058 N N . LEU B 1 84 ? -13.477 -12.102 -9.477 1 96.62 84 LEU B N 1
ATOM 2059 C CA . LEU B 1 84 ? -12.281 -11.406 -9.008 1 96.62 84 LEU B CA 1
ATOM 2060 C C . LEU B 1 84 ? -11.773 -10.438 -10.07 1 96.62 84 LEU B C 1
ATOM 2062 O O . LEU B 1 84 ? -11.352 -9.32 -9.742 1 96.62 84 LEU B O 1
ATOM 2066 N N . TRP B 1 85 ? -11.867 -10.883 -11.328 1 97.12 85 TRP B N 1
ATOM 2067 C CA . TRP B 1 85 ? -11.438 -10 -12.414 1 97.12 85 TRP B CA 1
ATOM 2068 C C . TRP B 1 85 ? -12.359 -8.789 -12.531 1 97.12 85 TRP B C 1
ATOM 2070 O O . TRP B 1 85 ? -11.891 -7.664 -12.711 1 97.12 85 TRP B O 1
ATOM 2080 N N . ASP B 1 86 ? -13.656 -9.039 -12.398 1 95.19 86 ASP B N 1
ATOM 2081 C CA . ASP B 1 86 ? -14.617 -7.938 -12.414 1 95.19 86 ASP B CA 1
ATOM 2082 C C . ASP B 1 86 ? -14.359 -6.969 -11.266 1 95.19 86 ASP B C 1
ATOM 2084 O O . ASP B 1 86 ? -14.43 -5.75 -11.445 1 95.19 86 ASP B O 1
ATOM 2088 N N . PHE B 1 87 ? -14.078 -7.547 -10.172 1 94.94 87 PHE B N 1
ATOM 2089 C CA . PHE B 1 87 ? -13.766 -6.738 -9 1 94.94 87 PHE B CA 1
ATOM 2090 C C . PHE B 1 87 ? -12.5 -5.926 -9.227 1 94.94 87 PHE B C 1
ATOM 2092 O O . PHE B 1 87 ? -12.453 -4.73 -8.914 1 94.94 87 PHE B O 1
ATOM 2099 N N . TRP B 1 88 ? -11.461 -6.504 -9.82 1 96.94 88 TRP B N 1
ATOM 2100 C CA . TRP B 1 88 ? -10.234 -5.805 -10.195 1 96.94 88 TRP B CA 1
ATOM 2101 C C . TRP B 1 88 ? -10.539 -4.633 -11.117 1 96.94 88 TRP B C 1
ATOM 2103 O O . TRP B 1 88 ? -10.117 -3.504 -10.859 1 96.94 88 TRP B O 1
ATOM 2113 N N . GLN B 1 89 ? -11.312 -4.852 -12.133 1 96.44 89 GLN B N 1
ATOM 2114 C CA . GLN B 1 89 ? -11.602 -3.824 -13.125 1 96.44 89 GLN B CA 1
ATOM 2115 C C . GLN B 1 89 ? -12.375 -2.664 -12.508 1 96.44 89 GLN B C 1
ATOM 2117 O O . GLN B 1 89 ? -12.086 -1.499 -12.781 1 96.44 89 GLN B O 1
ATOM 2122 N N . THR B 1 90 ? -13.328 -2.949 -11.656 1 94.25 90 THR B N 1
ATOM 2123 C CA . THR B 1 90 ? -14.133 -1.935 -10.992 1 94.25 90 THR B CA 1
ATOM 2124 C C . THR B 1 90 ? -13.273 -1.053 -10.094 1 94.25 90 THR B C 1
ATOM 2126 O O . THR B 1 90 ? -13.492 0.157 -10.008 1 94.25 90 THR B O 1
ATOM 2129 N N . ASN B 1 91 ? -12.305 -1.634 -9.453 1 95.12 91 ASN B N 1
ATOM 2130 C CA . ASN B 1 91 ? -11.453 -0.905 -8.508 1 95.12 91 ASN B CA 1
ATOM 2131 C C . ASN B 1 91 ? -10.32 -0.179 -9.227 1 95.12 91 ASN B C 1
ATOM 2133 O O . ASN B 1 91 ? -9.898 0.899 -8.805 1 95.12 91 ASN B O 1
ATOM 2137 N N . ALA B 1 92 ? -9.867 -0.721 -10.352 1 94.69 92 ALA B N 1
ATOM 2138 C CA . ALA B 1 92 ? -8.734 -0.154 -11.062 1 94.69 92 ALA B CA 1
ATOM 2139 C C . ALA B 1 92 ? -9.172 0.98 -11.984 1 94.69 92 ALA B C 1
ATOM 2141 O O . ALA B 1 92 ? -8.406 1.905 -12.258 1 94.69 92 ALA B O 1
ATOM 2142 N N . ALA B 1 93 ? -10.406 0.951 -12.5 1 90.88 93 ALA B N 1
ATOM 2143 C CA . ALA B 1 93 ? -10.773 1.901 -13.547 1 90.88 93 ALA B CA 1
ATOM 2144 C C . ALA B 1 93 ? -12.227 2.332 -13.414 1 90.88 93 ALA B C 1
ATOM 2146 O O . ALA B 1 93 ? -12.648 3.316 -14.031 1 90.88 93 ALA B O 1
ATOM 2147 N N . GLY B 1 94 ? -13.023 1.704 -12.586 1 90.06 94 GLY B N 1
ATOM 2148 C CA . GLY B 1 94 ? -14.453 1.969 -12.531 1 90.06 94 GLY B CA 1
ATOM 2149 C C . GLY B 1 94 ? -14.867 2.779 -11.32 1 90.06 94 GLY B C 1
ATOM 2150 O O . GLY B 1 94 ? -14.125 3.654 -10.867 1 90.06 94 GLY B O 1
ATOM 2151 N N . ALA B 1 95 ? -16.078 2.543 -10.805 1 85.69 95 ALA B N 1
ATOM 2152 C CA . ALA B 1 95 ? -16.75 3.309 -9.75 1 85.69 95 ALA B CA 1
ATOM 2153 C C . ALA B 1 95 ? -15.984 3.199 -8.43 1 85.69 95 ALA B C 1
ATOM 2155 O O . ALA B 1 95 ? -16.062 4.094 -7.59 1 85.69 95 ALA B O 1
ATOM 2156 N N . GLY B 1 96 ? -15.227 2.139 -8.32 1 92.19 96 GLY B N 1
ATOM 2157 C CA . GLY B 1 96 ? -14.523 1.89 -7.066 1 92.19 96 GLY B CA 1
ATOM 2158 C C . GLY B 1 96 ? -13.211 2.633 -6.961 1 92.19 96 GLY B C 1
ATOM 2159 O O . GLY B 1 96 ? -12.609 2.699 -5.883 1 92.19 96 GLY B O 1
ATOM 2160 N N . ARG B 1 97 ? -12.805 3.229 -8.031 1 92.75 97 ARG B N 1
ATOM 2161 C CA . ARG B 1 97 ? -11.469 3.809 -8.117 1 92.75 97 ARG B CA 1
ATOM 2162 C C . ARG B 1 97 ? -11.289 4.93 -7.102 1 92.75 97 ARG B C 1
ATOM 2164 O O . ARG B 1 97 ? -10.227 5.043 -6.477 1 92.75 97 ARG B O 1
ATOM 2171 N N . ILE B 1 98 ? -12.312 5.691 -6.914 1 93.62 98 ILE B N 1
ATOM 2172 C CA . ILE B 1 98 ? -12.227 6.84 -6.02 1 93.62 98 ILE B CA 1
ATOM 2173 C C . ILE B 1 98 ? -12.047 6.363 -4.578 1 93.62 98 ILE B C 1
ATOM 2175 O O . ILE B 1 98 ? -11.141 6.816 -3.877 1 93.62 98 ILE B O 1
ATOM 2179 N N . SER B 1 99 ? -12.867 5.449 -4.137 1 94.19 99 SER B N 1
ATOM 2180 C CA . SER B 1 99 ? -12.781 4.949 -2.77 1 94.19 99 SER B CA 1
ATOM 2181 C C . SER B 1 99 ? -11.484 4.18 -2.543 1 94.19 99 SER B C 1
ATOM 2183 O O . SER B 1 99 ? -10.891 4.254 -1.465 1 94.19 99 SER B O 1
ATOM 2185 N N . VAL B 1 100 ? -11 3.488 -3.559 1 94.81 100 VAL B N 1
ATOM 2186 C CA . VAL B 1 100 ? -9.773 2.699 -3.447 1 94.81 100 VAL B CA 1
ATOM 2187 C C . VAL B 1 100 ? -8.578 3.625 -3.264 1 94.81 100 VAL B C 1
ATOM 2189 O O . VAL B 1 100 ? -7.672 3.33 -2.48 1 94.81 100 VAL B O 1
ATOM 2192 N N . ARG B 1 101 ? -8.578 4.742 -3.955 1 95.81 101 ARG B N 1
ATOM 2193 C CA . ARG B 1 101 ? -7.508 5.723 -3.785 1 95.81 101 ARG B CA 1
ATOM 2194 C C . ARG B 1 101 ? -7.398 6.164 -2.33 1 95.81 101 ARG B C 1
ATOM 2196 O O . ARG B 1 101 ? -6.293 6.289 -1.798 1 95.81 101 ARG B O 1
ATOM 2203 N N . VAL B 1 102 ? -8.523 6.348 -1.752 1 96.06 102 VAL B N 1
ATOM 2204 C CA . VAL B 1 102 ? -8.531 6.809 -0.367 1 96.06 102 VAL B CA 1
ATOM 2205 C C . VAL B 1 102 ? -8.156 5.656 0.563 1 96.06 102 VAL B C 1
ATOM 2207 O O . VAL B 1 102 ? -7.371 5.832 1.494 1 96.06 102 VAL B O 1
ATOM 2210 N N . MET B 1 103 ? -8.711 4.496 0.279 1 95.56 103 MET B N 1
ATOM 2211 C CA . MET B 1 103 ? -8.422 3.332 1.111 1 95.56 103 MET B CA 1
ATOM 2212 C C . MET B 1 103 ? -6.93 3.031 1.124 1 95.56 103 MET B C 1
ATOM 2214 O O . MET B 1 103 ? -6.355 2.764 2.182 1 95.56 103 MET B O 1
ATOM 2218 N N . LEU B 1 104 ? -6.27 3.102 0.025 1 97 104 LEU B N 1
ATOM 2219 C CA . LEU B 1 104 ? -4.844 2.812 -0.07 1 97 104 LEU B CA 1
ATOM 2220 C C . LEU B 1 104 ? -4.027 3.844 0.702 1 97 104 LEU B C 1
ATOM 2222 O O . LEU B 1 104 ? -2.982 3.516 1.269 1 97 104 LEU B O 1
ATOM 2226 N N . GLN B 1 105 ? -4.488 5.086 0.702 1 96.81 105 GLN B N 1
ATOM 2227 C CA . GLN B 1 105 ? -3.832 6.109 1.509 1 96.81 105 GLN B CA 1
ATOM 2228 C C . GLN B 1 105 ? -3.936 5.785 2.998 1 96.81 105 GLN B C 1
ATOM 2230 O O . GLN B 1 105 ? -2.951 5.895 3.73 1 96.81 105 GLN B O 1
ATOM 2235 N N . VAL B 1 106 ? -5.086 5.359 3.41 1 96.38 106 VAL B N 1
ATOM 2236 C CA . VAL B 1 106 ? -5.332 5.043 4.812 1 96.38 106 VAL B CA 1
ATOM 2237 C C . VAL B 1 106 ? -4.516 3.816 5.219 1 96.38 106 VAL B C 1
ATOM 2239 O O . VAL B 1 106 ? -3.926 3.787 6.301 1 96.38 106 VAL B O 1
ATOM 2242 N N . LEU B 1 107 ? -4.453 2.848 4.336 1 96.56 107 LEU B N 1
ATOM 2243 C CA . LEU B 1 107 ? -3.668 1.649 4.617 1 96.56 107 LEU B CA 1
ATOM 2244 C C . LEU B 1 107 ? -2.182 1.979 4.699 1 96.56 107 LEU B C 1
ATOM 2246 O O . LEU B 1 107 ? -1.461 1.418 5.527 1 96.56 107 LEU B O 1
ATOM 2250 N N . GLY B 1 108 ? -1.726 2.826 3.803 1 97.25 108 GLY B N 1
ATOM 2251 C CA . GLY B 1 108 ? -0.366 3.324 3.938 1 97.25 108 GLY B CA 1
ATOM 2252 C C . GLY B 1 108 ? -0.113 4.016 5.266 1 97.25 108 GLY B C 1
ATOM 2253 O O . GLY B 1 108 ? 0.876 3.729 5.941 1 97.25 108 GLY B O 1
ATOM 2254 N N . ALA B 1 109 ? -1.045 4.871 5.691 1 96.25 109 ALA B N 1
ATOM 2255 C CA . ALA B 1 109 ? -0.931 5.609 6.949 1 96.25 109 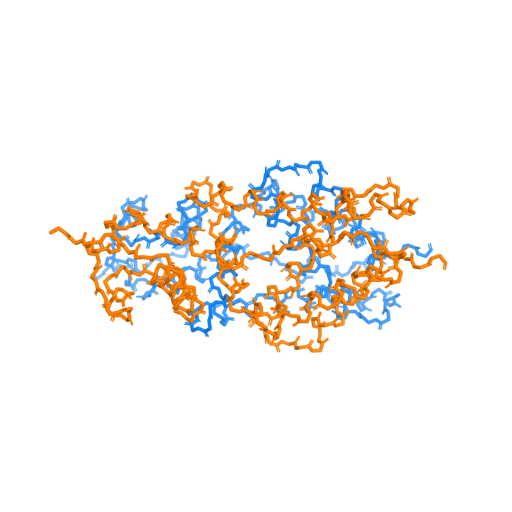ALA B CA 1
ATOM 2256 C C . ALA B 1 109 ? -0.926 4.66 8.141 1 96.25 109 ALA B C 1
ATOM 2258 O O . ALA B 1 109 ? -0.271 4.926 9.156 1 96.25 109 ALA B O 1
ATOM 2259 N N . ALA B 1 110 ? -1.572 3.57 8.008 1 96.69 110 ALA B N 1
ATOM 2260 C CA . ALA B 1 110 ? -1.724 2.604 9.094 1 96.69 110 ALA B CA 1
ATOM 2261 C C . ALA B 1 110 ? -0.415 1.864 9.359 1 96.69 110 ALA B C 1
ATOM 2263 O O . ALA B 1 110 ? -0.275 1.18 10.375 1 96.69 110 ALA B O 1
ATOM 2264 N N . CYS B 1 111 ? 0.582 2.02 8.477 1 97.06 111 CYS B N 1
ATOM 2265 C CA . CYS B 1 111 ? 1.852 1.314 8.609 1 97.06 111 CYS B CA 1
ATOM 2266 C C . CYS B 1 111 ? 2.729 1.975 9.672 1 97.06 111 CYS B C 1
ATOM 2268 O O . CYS B 1 111 ? 3.736 1.402 10.094 1 97.06 111 CYS B O 1
ATOM 2270 N N . ALA B 1 112 ? 2.379 3.197 10.086 1 96 112 ALA B N 1
ATOM 2271 C CA . ALA B 1 112 ? 3.094 3.818 11.195 1 96 112 ALA B CA 1
ATOM 2272 C C . ALA B 1 112 ? 2.807 3.092 12.508 1 96 112 ALA B C 1
ATOM 2274 O O . ALA B 1 112 ? 1.683 2.641 12.742 1 96 112 ALA B O 1
ATOM 2275 N N . ALA B 1 113 ? 3.803 3.021 13.352 1 93.88 113 ALA B N 1
ATOM 2276 C CA . ALA B 1 113 ? 3.688 2.252 14.586 1 93.88 113 ALA B CA 1
ATOM 2277 C C . ALA B 1 113 ? 2.568 2.797 15.469 1 93.88 113 ALA B C 1
ATOM 2279 O O . ALA B 1 113 ? 1.853 2.029 16.109 1 93.88 113 ALA B O 1
ATOM 2280 N N . GLN B 1 114 ? 2.312 4.078 15.484 1 93 114 GLN B N 1
ATOM 2281 C CA . GLN B 1 114 ? 1.316 4.711 16.344 1 93 114 GLN B CA 1
ATOM 2282 C C . GLN B 1 114 ? 0.181 5.309 15.523 1 93 114 GLN B C 1
ATOM 2284 O O . GLN B 1 114 ? -0.371 6.352 15.883 1 93 114 GLN B O 1
ATOM 2289 N N . SER B 1 115 ? -0.159 4.68 14.5 1 94.12 115 SER B N 1
ATOM 2290 C CA . SER B 1 115 ? -1.159 5.227 13.586 1 94.12 115 SER B CA 1
ATOM 2291 C C . SER B 1 115 ? -2.557 5.16 14.195 1 94.12 115 SER B C 1
ATOM 2293 O O . SER B 1 115 ? -2.963 4.117 14.711 1 94.12 115 SER B O 1
ATOM 2295 N N . PRO B 1 116 ? -3.322 6.234 14.023 1 92.94 116 PRO B N 1
ATOM 2296 C CA . PRO B 1 116 ? -4.719 6.188 14.469 1 92.94 116 PRO B CA 1
ATOM 2297 C C . PRO B 1 116 ? -5.609 5.375 13.531 1 92.94 116 PRO B C 1
ATOM 2299 O O . PRO B 1 116 ? -6.785 5.156 13.828 1 92.94 116 PRO B O 1
ATOM 2302 N N . TYR B 1 117 ? -5.074 4.883 12.414 1 94.62 117 TYR B N 1
ATOM 2303 C CA . TYR B 1 117 ? -5.867 4.172 11.414 1 94.62 117 TYR B CA 1
ATOM 2304 C C . TYR B 1 117 ? -5.648 2.666 11.523 1 94.62 117 TYR B C 1
ATOM 2306 O O . TYR B 1 117 ? -6.191 1.896 10.727 1 94.62 117 TYR B O 1
ATOM 2314 N N . ALA B 1 118 ? -4.836 2.275 12.461 1 94.31 118 ALA B N 1
ATOM 2315 C CA . ALA B 1 118 ? -4.441 0.874 12.586 1 94.31 118 ALA B CA 1
ATOM 2316 C C . ALA B 1 118 ? -5.66 -0.027 12.766 1 94.31 118 ALA B C 1
ATOM 2318 O O . ALA B 1 118 ? -5.766 -1.075 12.125 1 94.31 118 ALA B O 1
ATOM 2319 N N . GLU B 1 119 ? -6.57 0.34 13.547 1 93.81 119 GLU B N 1
ATOM 2320 C CA . GLU B 1 119 ? -7.746 -0.479 13.828 1 93.81 119 GLU B CA 1
ATOM 2321 C C . GLU B 1 119 ? -8.633 -0.606 12.594 1 93.81 119 GLU B C 1
ATOM 2323 O O . GLU B 1 119 ? -9.109 -1.699 12.266 1 93.81 119 GLU B O 1
ATOM 2328 N N . TYR B 1 120 ? -8.844 0.48 11.961 1 92.81 120 TYR B N 1
ATOM 2329 C CA . TYR B 1 120 ? -9.625 0.447 10.734 1 92.81 120 TYR B CA 1
ATOM 2330 C C . TYR B 1 120 ? -8.977 -0.464 9.695 1 92.81 120 TYR B C 1
ATOM 2332 O O . TYR B 1 120 ? -9.648 -1.301 9.094 1 92.81 120 TYR B O 1
ATOM 2340 N N . ALA B 1 121 ? -7.711 -0.247 9.516 1 95.81 121 ALA B N 1
ATOM 2341 C CA . ALA B 1 121 ? -6.98 -0.997 8.492 1 95.81 121 ALA B CA 1
ATOM 2342 C C . ALA B 1 121 ? -7.004 -2.492 8.789 1 95.81 121 ALA B C 1
ATOM 2344 O O . ALA B 1 121 ? -7.242 -3.307 7.895 1 95.81 121 ALA B O 1
ATOM 2345 N N . ASN B 1 122 ? -6.816 -2.836 10.039 1 96.75 122 ASN B N 1
ATOM 2346 C CA . ASN B 1 122 ? -6.863 -4.234 10.453 1 96.75 122 ASN B CA 1
ATOM 2347 C C . ASN B 1 122 ? -8.227 -4.855 10.172 1 96.75 122 ASN B C 1
ATOM 2349 O O . ASN B 1 122 ? -8.312 -5.949 9.609 1 96.75 122 ASN B O 1
ATOM 2353 N N . ALA B 1 123 ? -9.227 -4.148 10.5 1 94.56 123 ALA B N 1
ATOM 2354 C CA . ALA B 1 123 ? -10.586 -4.641 10.297 1 94.56 123 ALA B CA 1
ATOM 2355 C C . ALA B 1 123 ? -10.898 -4.781 8.812 1 94.56 123 ALA B C 1
ATOM 2357 O O . ALA B 1 123 ? -11.547 -5.746 8.391 1 94.56 123 ALA B O 1
ATOM 2358 N N . ALA B 1 124 ? -10.484 -3.816 8.023 1 93.25 124 ALA B N 1
ATOM 2359 C CA . ALA B 1 124 ? -10.727 -3.846 6.582 1 93.25 124 ALA B CA 1
ATOM 2360 C C . ALA B 1 124 ? -10.062 -5.059 5.941 1 93.25 124 ALA B C 1
ATOM 2362 O O . ALA B 1 124 ? -10.695 -5.793 5.18 1 93.25 124 ALA B O 1
ATOM 2363 N N . ILE B 1 125 ? -8.789 -5.305 6.301 1 96.19 125 ILE B N 1
ATOM 2364 C CA . ILE B 1 125 ? -8.047 -6.438 5.754 1 96.19 125 ILE B CA 1
ATOM 2365 C C . ILE B 1 125 ? -8.711 -7.742 6.18 1 96.19 125 ILE B C 1
ATOM 2367 O O . ILE B 1 125 ? -8.953 -8.625 5.348 1 96.19 125 ILE B O 1
ATOM 2371 N N . ALA B 1 126 ? -9.055 -7.832 7.441 1 95.81 126 ALA B N 1
ATOM 2372 C CA . ALA B 1 126 ? -9.672 -9.039 7.984 1 95.81 126 ALA B CA 1
ATOM 2373 C C . ALA B 1 126 ? -10.992 -9.336 7.281 1 95.81 126 ALA B C 1
ATOM 2375 O O . ALA B 1 126 ? -11.289 -10.492 6.961 1 95.81 126 ALA B O 1
ATOM 2376 N N . THR B 1 127 ? -11.742 -8.336 7.039 1 94.38 127 THR B N 1
ATOM 2377 C CA . THR B 1 127 ? -13.047 -8.5 6.406 1 94.38 127 THR B CA 1
ATOM 2378 C C . THR B 1 127 ? -12.891 -9.023 4.98 1 94.38 127 THR B C 1
ATOM 2380 O O . THR B 1 127 ? -13.609 -9.938 4.562 1 94.38 127 THR B O 1
ATOM 2383 N N . PHE B 1 128 ? -11.977 -8.469 4.219 1 95.56 128 PHE B N 1
ATOM 2384 C CA . PHE B 1 128 ? -11.734 -8.906 2.85 1 95.56 128 PHE B CA 1
ATOM 2385 C C . PHE B 1 128 ? -11.266 -10.352 2.816 1 95.56 128 PHE B C 1
ATOM 2387 O O . PHE B 1 128 ? -11.789 -11.164 2.053 1 95.56 128 PHE B O 1
ATOM 2394 N N . VAL B 1 129 ? -10.289 -10.68 3.68 1 97.06 129 VAL B N 1
ATOM 2395 C CA . VAL B 1 129 ? -9.711 -12.016 3.697 1 97.06 129 VAL B CA 1
ATOM 2396 C C . VAL B 1 129 ? -10.773 -13.031 4.113 1 97.06 129 VAL B C 1
ATOM 2398 O O . VAL B 1 129 ? -10.914 -14.086 3.486 1 97.06 129 VAL B O 1
ATOM 2401 N N . ALA B 1 130 ? -11.562 -12.695 5.133 1 96.38 130 ALA B N 1
ATOM 2402 C CA . ALA B 1 130 ? -12.586 -13.609 5.625 1 96.38 130 ALA B CA 1
ATOM 2403 C C . ALA B 1 130 ? -13.648 -13.867 4.562 1 96.38 130 ALA B C 1
ATOM 2405 O O . ALA B 1 130 ? -14.062 -15.008 4.352 1 96.38 130 ALA B O 1
ATOM 2406 N N . ALA B 1 131 ? -14.094 -12.852 3.924 1 95.69 131 ALA B N 1
ATOM 2407 C CA . ALA B 1 131 ? -15.133 -12.984 2.91 1 95.69 131 ALA B CA 1
ATOM 2408 C C . ALA B 1 131 ? -14.664 -13.875 1.759 1 95.69 131 ALA B C 1
ATOM 2410 O O . ALA B 1 131 ? -15.383 -14.781 1.333 1 95.69 131 ALA B O 1
ATOM 2411 N N . LEU B 1 132 ? -13.477 -13.594 1.268 1 96.62 132 LEU B N 1
ATOM 2412 C CA . LEU B 1 132 ? -12.961 -14.383 0.158 1 96.62 132 LEU B CA 1
ATOM 2413 C C . LEU B 1 132 ? -12.688 -15.82 0.598 1 96.62 132 LEU B C 1
ATOM 2415 O O . LEU B 1 132 ? -12.953 -16.766 -0.149 1 96.62 132 LEU B O 1
ATOM 2419 N N . ALA B 1 133 ? -12.125 -16.016 1.825 1 96.69 133 ALA B N 1
ATOM 2420 C CA . ALA B 1 133 ? -11.867 -17.344 2.35 1 96.69 133 ALA B CA 1
ATOM 2421 C C . ALA B 1 133 ? -13.156 -18.156 2.439 1 96.69 133 ALA B C 1
ATOM 2423 O O . ALA B 1 133 ? -13.172 -19.359 2.119 1 96.69 133 ALA B O 1
ATOM 2424 N N . ASP B 1 134 ? -14.195 -17.531 2.877 1 95 134 ASP B N 1
ATOM 2425 C CA . ASP B 1 134 ? -15.492 -18.203 2.955 1 95 134 ASP B CA 1
ATOM 2426 C C . ASP B 1 134 ? -15.969 -18.625 1.57 1 95 134 ASP B C 1
ATOM 2428 O O . ASP B 1 134 ? -16.5 -19.734 1.407 1 95 134 ASP B O 1
ATOM 2432 N N . GLY B 1 135 ? -15.805 -17.781 0.595 1 93.25 135 GLY B N 1
ATOM 2433 C CA . GLY B 1 135 ? -16.125 -18.141 -0.775 1 93.25 135 GLY B CA 1
ATOM 2434 C C . GLY B 1 135 ? -15.312 -19.312 -1.284 1 93.25 135 GLY B C 1
ATOM 2435 O O . GLY B 1 135 ? -15.852 -20.219 -1.929 1 93.25 135 GLY B O 1
ATOM 2436 N N . LEU B 1 136 ? -14.016 -19.328 -0.942 1 95.69 136 LEU B N 1
ATOM 2437 C CA . LEU B 1 136 ? -13.117 -20.406 -1.357 1 95.69 136 LEU B CA 1
ATOM 2438 C C . LEU B 1 136 ? -13.477 -21.719 -0.673 1 95.69 136 LEU B C 1
ATOM 2440 O O . LEU B 1 136 ? -13.406 -22.781 -1.29 1 95.69 136 LEU B O 1
ATOM 2444 N N . ARG B 1 137 ? -13.844 -21.625 0.564 1 94.19 137 ARG B N 1
ATOM 2445 C CA . ARG B 1 137 ? -14.273 -22.797 1.306 1 94.19 137 ARG B CA 1
ATOM 2446 C C . ARG B 1 137 ? -15.5 -23.438 0.664 1 94.19 137 ARG B C 1
ATOM 2448 O O . ARG B 1 137 ? -15.609 -24.656 0.594 1 94.19 137 ARG B O 1
ATOM 2455 N N . GLY B 1 138 ? -16.375 -22.672 0.225 1 91.69 138 GLY B N 1
ATOM 2456 C CA . GLY B 1 138 ? -17.578 -23.156 -0.418 1 91.69 138 GLY B CA 1
ATOM 2457 C C . GLY B 1 138 ? -17.312 -23.938 -1.691 1 91.69 138 GLY B C 1
ATOM 2458 O O . GLY B 1 138 ? -18.094 -24.812 -2.064 1 91.69 138 GLY B O 1
ATOM 2459 N N . LEU B 1 139 ? -16.219 -23.641 -2.367 1 90.88 139 LEU B N 1
ATOM 2460 C CA . LEU B 1 139 ? -15.867 -24.359 -3.592 1 90.88 139 LEU B CA 1
ATOM 2461 C C . LEU B 1 139 ? -15.352 -25.75 -3.281 1 90.88 139 LEU B C 1
ATOM 2463 O O . LEU B 1 139 ? -15.5 -26.672 -4.094 1 90.88 139 LEU B O 1
ATOM 2467 N N . GLY B 1 140 ? -14.633 -25.906 -2.16 1 89.5 140 GLY B N 1
ATOM 2468 C CA . GLY B 1 140 ? -14.148 -27.203 -1.72 1 89.5 140 GLY B CA 1
ATOM 2469 C C . GLY B 1 140 ? -12.93 -27.672 -2.486 1 89.5 140 GLY B C 1
ATOM 2470 O O . GLY B 1 140 ? -12.492 -28.812 -2.322 1 89.5 140 GLY B O 1
ATOM 2471 N N . THR B 1 141 ? -12.32 -26.906 -3.324 1 89.12 141 THR B N 1
ATOM 2472 C CA . THR B 1 141 ? -11.227 -27.328 -4.188 1 89.12 141 THR B CA 1
ATOM 2473 C C . THR B 1 141 ? -9.898 -26.766 -3.693 1 89.12 141 THR B C 1
ATOM 2475 O O . THR B 1 141 ? -8.836 -27.062 -4.25 1 89.12 141 THR B O 1
ATOM 2478 N N . VAL B 1 142 ? -9.977 -25.906 -2.688 1 91.12 142 VAL B N 1
ATOM 2479 C CA . VAL B 1 142 ? -8.781 -25.219 -2.209 1 91.12 142 VAL B CA 1
ATOM 2480 C C . VAL B 1 142 ? -8.383 -25.781 -0.84 1 91.12 142 VAL B C 1
ATOM 2482 O O . VAL B 1 142 ? -9.203 -25.812 0.08 1 91.12 142 VAL B O 1
ATOM 2485 N N . ASP B 1 143 ? -7.195 -26.219 -0.696 1 91.38 143 ASP B N 1
ATOM 2486 C CA . ASP B 1 143 ? -6.727 -26.875 0.523 1 91.38 143 ASP B CA 1
ATOM 2487 C C . ASP B 1 143 ? -6.652 -25.891 1.683 1 91.38 143 ASP B C 1
ATOM 2489 O O . ASP B 1 143 ? -7.062 -26.203 2.801 1 91.38 143 ASP B O 1
ATOM 2493 N N . ASP B 1 144 ? -6.141 -24.719 1.497 1 96 144 ASP B N 1
ATOM 2494 C CA . ASP B 1 144 ? -5.988 -23.688 2.521 1 96 144 ASP B CA 1
ATOM 2495 C C . ASP B 1 144 ? -6.625 -22.375 2.078 1 96 144 ASP B C 1
ATOM 2497 O O . ASP B 1 144 ? -5.93 -21.469 1.595 1 96 144 ASP B O 1
ATOM 2501 N N . PRO B 1 145 ? -7.922 -22.25 2.287 1 96.5 145 PRO B N 1
ATOM 2502 C CA . PRO B 1 145 ? -8.664 -21.078 1.8 1 96.5 145 PRO B CA 1
ATOM 2503 C C . PRO B 1 145 ? -8.117 -19.766 2.355 1 96.5 145 PRO B C 1
ATOM 2505 O O . PRO B 1 145 ? -8.078 -18.75 1.643 1 96.5 145 PRO B O 1
ATOM 2508 N N . GLU B 1 146 ? -7.719 -19.688 3.592 1 97.25 146 GLU B N 1
ATOM 2509 C CA . GLU B 1 146 ? -7.211 -18.469 4.195 1 97.25 146 GLU B CA 1
ATOM 2510 C C . GLU B 1 146 ? -5.906 -18.016 3.535 1 97.25 146 GLU B C 1
ATOM 2512 O O . GLU B 1 146 ? -5.684 -16.828 3.318 1 97.25 146 GLU B O 1
ATOM 2517 N N . LEU B 1 147 ? -5.102 -18.984 3.26 1 97.69 147 LEU B N 1
ATOM 2518 C CA . LEU B 1 147 ? -3.828 -18.688 2.609 1 97.69 147 LEU B CA 1
ATOM 2519 C C . LEU B 1 147 ? -4.051 -18.109 1.217 1 97.69 147 LEU B C 1
ATOM 2521 O O . LEU B 1 147 ? -3.477 -17.078 0.871 1 97.69 147 LEU B O 1
ATOM 2525 N N . VAL B 1 148 ? -4.891 -18.766 0.464 1 97.31 148 VAL B N 1
ATOM 2526 C CA . VAL B 1 148 ? -5.164 -18.312 -0.898 1 97.31 148 VAL B CA 1
ATOM 2527 C C . VAL B 1 148 ? -5.867 -16.969 -0.867 1 97.31 148 VAL B C 1
ATOM 2529 O O . VAL B 1 148 ? -5.551 -16.078 -1.662 1 97.31 148 VAL B O 1
ATOM 2532 N N . ALA B 1 149 ? -6.797 -16.781 0.075 1 97.88 149 ALA B N 1
ATOM 2533 C CA . ALA B 1 149 ? -7.48 -15.492 0.23 1 97.88 149 ALA B CA 1
ATOM 2534 C C . ALA B 1 149 ? -6.496 -14.383 0.565 1 97.88 149 ALA B C 1
ATOM 2536 O O . ALA B 1 149 ? -6.582 -13.281 0.014 1 97.88 149 ALA B O 1
ATOM 2537 N N . THR B 1 150 ? -5.559 -14.625 1.491 1 98.31 150 THR B N 1
ATOM 2538 C CA . THR B 1 150 ? -4.543 -13.648 1.876 1 98.31 150 THR B CA 1
ATOM 2539 C C . THR B 1 150 ? -3.707 -13.234 0.669 1 98.31 150 THR B C 1
ATOM 2541 O O . THR B 1 150 ? -3.506 -12.039 0.427 1 98.31 150 THR B O 1
ATOM 2544 N N . LEU B 1 151 ? -3.283 -14.227 -0.089 1 97.81 151 LEU B N 1
ATOM 2545 C CA . LEU B 1 151 ? -2.467 -13.984 -1.273 1 97.81 151 LEU B CA 1
ATOM 2546 C C . LEU B 1 151 ? -3.219 -13.125 -2.285 1 97.81 151 LEU B C 1
ATOM 2548 O O . LEU B 1 151 ? -2.674 -12.141 -2.799 1 97.81 151 LEU B O 1
ATOM 2552 N N . LEU B 1 152 ? -4.441 -13.453 -2.537 1 98.06 152 LEU B N 1
ATOM 2553 C CA . LEU B 1 152 ? -5.234 -12.742 -3.531 1 98.06 152 LEU B CA 1
ATOM 2554 C C . LEU B 1 152 ? -5.578 -11.336 -3.045 1 98.06 152 LEU B C 1
ATOM 2556 O O . LEU B 1 152 ? -5.402 -10.359 -3.779 1 98.06 152 LEU B O 1
ATOM 2560 N N . VAL B 1 153 ? -6.027 -11.18 -1.81 1 97.5 153 VAL B N 1
ATOM 2561 C CA . VAL B 1 153 ? -6.434 -9.883 -1.273 1 97.5 153 VAL B CA 1
ATOM 2562 C C . VAL B 1 153 ? -5.227 -8.953 -1.192 1 97.5 153 VAL B C 1
ATOM 2564 O O . VAL B 1 153 ? -5.258 -7.84 -1.722 1 97.5 153 VAL B O 1
ATOM 2567 N N . SER B 1 154 ? -4.137 -9.398 -0.564 1 98.38 154 SER B N 1
ATOM 2568 C CA . SER B 1 154 ? -2.965 -8.555 -0.37 1 98.38 154 SER B CA 1
ATOM 2569 C C . SER B 1 154 ? -2.186 -8.383 -1.67 1 98.38 154 SER B C 1
ATOM 2571 O O . SER B 1 154 ? -1.687 -7.293 -1.961 1 98.38 154 SER B O 1
ATOM 2573 N N . GLY B 1 155 ? -2.072 -9.453 -2.428 1 98.44 155 GLY B N 1
ATOM 2574 C CA . GLY B 1 155 ? -1.373 -9.375 -3.701 1 98.44 155 GLY B CA 1
ATOM 2575 C C . GLY B 1 155 ? -2.033 -8.43 -4.688 1 98.44 155 GLY B C 1
ATOM 2576 O O . GLY B 1 155 ? -1.366 -7.582 -5.285 1 98.44 155 GLY B O 1
ATOM 2577 N N . LEU B 1 156 ? -3.369 -8.57 -4.84 1 98.12 156 LEU B N 1
ATOM 2578 C CA . LEU B 1 156 ? -4.098 -7.695 -5.754 1 98.12 156 LEU B CA 1
ATOM 2579 C C . LEU B 1 156 ? -4.062 -6.254 -5.266 1 98.12 156 LEU B C 1
ATOM 2581 O O . LEU B 1 156 ? -4.031 -5.32 -6.07 1 98.12 156 LEU B O 1
ATOM 2585 N N . ARG B 1 157 ? -4.109 -6.086 -3.98 1 97.56 157 ARG B N 1
ATOM 2586 C CA . ARG B 1 157 ? -4.012 -4.738 -3.43 1 97.56 157 ARG B CA 1
ATOM 2587 C C . ARG B 1 157 ? -2.682 -4.094 -3.803 1 97.56 157 ARG B C 1
ATOM 2589 O O . ARG B 1 157 ? -2.631 -2.904 -4.125 1 97.56 157 ARG B O 1
ATOM 2596 N N . GLY B 1 158 ? -1.575 -4.859 -3.689 1 98.31 158 GLY B N 1
ATOM 2597 C CA . GLY B 1 158 ? -0.28 -4.352 -4.113 1 98.31 158 GLY B CA 1
ATOM 2598 C C . GLY B 1 158 ? -0.233 -3.982 -5.582 1 98.31 158 GLY B C 1
ATOM 2599 O O . GLY B 1 158 ? 0.334 -2.953 -5.953 1 98.31 158 GLY B O 1
ATOM 2600 N N . ILE B 1 159 ? -0.808 -4.773 -6.422 1 98.62 159 ILE B N 1
ATOM 2601 C CA . ILE B 1 159 ? -0.837 -4.504 -7.852 1 98.62 159 ILE B CA 1
ATOM 2602 C C . ILE B 1 159 ? -1.729 -3.295 -8.133 1 98.62 159 ILE B C 1
ATOM 2604 O O . ILE B 1 159 ? -1.429 -2.482 -9.008 1 98.62 159 ILE B O 1
ATOM 2608 N N . LEU B 1 160 ? -2.814 -3.217 -7.406 1 98 160 LEU B N 1
ATOM 2609 C CA . LEU B 1 160 ? -3.707 -2.072 -7.547 1 98 160 LEU B CA 1
ATOM 2610 C C . LEU B 1 160 ? -2.986 -0.775 -7.188 1 98 160 LEU B C 1
ATOM 2612 O O . LEU B 1 160 ? -3.152 0.239 -7.871 1 98 160 LEU B O 1
ATOM 2616 N N . GLN B 1 161 ? -2.262 -0.786 -6.098 1 98.19 161 GLN B N 1
ATOM 2617 C CA . GLN B 1 161 ? -1.445 0.369 -5.742 1 98.19 161 GLN B CA 1
ATOM 2618 C C . GLN B 1 161 ? -0.475 0.726 -6.863 1 98.19 161 GLN B C 1
ATOM 2620 O O . GLN B 1 161 ? -0.324 1.899 -7.211 1 98.19 161 GLN B O 1
ATOM 2625 N N . ASP B 1 162 ? 0.195 -0.251 -7.434 1 98.25 162 ASP B N 1
ATOM 2626 C CA . ASP B 1 162 ? 1.068 -0.063 -8.586 1 98.25 162 ASP B CA 1
ATOM 2627 C C . ASP B 1 162 ? 0.316 0.588 -9.742 1 98.25 162 ASP B C 1
ATOM 2629 O O . ASP B 1 162 ? 0.786 1.569 -10.328 1 98.25 162 ASP B O 1
ATOM 2633 N N . ARG B 1 163 ? -0.856 0.131 -10.031 1 97.88 163 ARG B N 1
ATOM 2634 C CA . ARG B 1 163 ? -1.709 0.662 -11.086 1 97.88 163 ARG B CA 1
ATOM 2635 C C . ARG B 1 163 ? -2.004 2.141 -10.859 1 97.88 163 ARG B C 1
ATOM 2637 O O . ARG B 1 163 ? -1.842 2.957 -11.773 1 97.88 163 ARG B O 1
ATOM 2644 N N . LEU B 1 164 ? -2.383 2.479 -9.703 1 96.38 164 LEU B N 1
ATOM 2645 C CA . LEU B 1 164 ? -2.814 3.842 -9.414 1 96.38 164 LEU B CA 1
ATOM 2646 C C . LEU B 1 164 ? -1.626 4.797 -9.406 1 96.38 164 LEU B C 1
ATOM 2648 O O . LEU B 1 164 ? -1.763 5.969 -9.766 1 96.38 164 LEU B O 1
ATOM 2652 N N . VAL B 1 165 ? -0.461 4.332 -9.039 1 96.56 165 VAL B N 1
ATOM 2653 C CA . VAL B 1 165 ? 0.733 5.168 -8.969 1 96.56 165 VAL B CA 1
ATOM 2654 C C . VAL B 1 165 ? 1.326 5.352 -10.359 1 96.56 165 VAL B C 1
ATOM 2656 O O . VAL B 1 165 ? 1.632 6.473 -10.773 1 96.56 165 VAL B O 1
ATOM 2659 N N . THR B 1 166 ? 1.462 4.312 -11.109 1 96.44 166 THR B N 1
ATOM 2660 C CA . THR B 1 166 ? 2.217 4.355 -12.352 1 96.44 166 THR B CA 1
ATOM 2661 C C . THR B 1 166 ? 1.297 4.656 -13.531 1 96.44 166 THR B C 1
ATOM 2663 O O . THR B 1 166 ? 1.745 5.156 -14.562 1 96.44 166 THR B O 1
ATOM 2666 N N . GLY B 1 167 ? 0.059 4.203 -13.375 1 96 167 GLY B N 1
ATOM 2667 C CA . GLY B 1 167 ? -0.868 4.352 -14.484 1 96 167 GLY B CA 1
ATOM 2668 C C . GLY B 1 167 ? -0.631 3.352 -15.594 1 96 167 GLY B C 1
ATOM 2669 O O . GLY B 1 167 ? -1.197 3.479 -16.688 1 96 167 GLY B O 1
ATOM 2670 N N . ASP B 1 168 ? 0.205 2.355 -15.414 1 97.31 168 ASP B N 1
ATOM 2671 C CA . ASP B 1 168 ? 0.529 1.364 -16.438 1 97.31 168 ASP B CA 1
ATOM 2672 C C . ASP B 1 168 ? -0.545 0.281 -16.516 1 97.31 168 ASP B C 1
ATOM 2674 O O . ASP B 1 168 ? -0.432 -0.757 -15.852 1 97.31 168 ASP B O 1
ATOM 2678 N N . ILE B 1 169 ? -1.51 0.482 -17.359 1 97.62 169 ILE B N 1
ATOM 2679 C CA . ILE B 1 169 ? -2.719 -0.332 -17.422 1 97.62 169 ILE B CA 1
ATOM 2680 C C . ILE B 1 169 ? -2.365 -1.746 -17.891 1 97.62 169 ILE B C 1
ATOM 2682 O O . ILE B 1 169 ? -2.693 -2.725 -17.203 1 97.62 169 ILE B O 1
ATOM 2686 N N . ASP B 1 170 ? -1.651 -1.886 -18.906 1 98.06 170 ASP B N 1
ATOM 2687 C CA . ASP B 1 170 ? -1.363 -3.191 -19.484 1 98.06 170 ASP B CA 1
ATOM 2688 C C . ASP B 1 170 ? -0.54 -4.051 -18.531 1 98.06 170 ASP B C 1
ATOM 2690 O O . ASP B 1 170 ? -0.907 -5.191 -18.25 1 98.06 170 ASP B O 1
ATOM 2694 N N . ARG B 1 171 ? 0.519 -3.492 -18.047 1 97.56 171 ARG B N 1
ATOM 2695 C CA . ARG B 1 171 ? 1.432 -4.219 -17.156 1 97.56 171 ARG B CA 1
ATOM 2696 C C . ARG B 1 171 ? 0.714 -4.707 -15.906 1 97.56 171 ARG B C 1
ATOM 2698 O O . ARG B 1 171 ? 0.832 -5.875 -15.531 1 97.56 171 ARG B O 1
ATOM 2705 N N . THR B 1 172 ? -0.082 -3.883 -15.281 1 98.38 172 THR B N 1
ATOM 2706 C CA . THR B 1 172 ? -0.718 -4.23 -14.016 1 98.38 172 THR B CA 1
ATOM 2707 C C . THR B 1 172 ? -1.914 -5.152 -14.25 1 98.38 172 THR B C 1
ATOM 2709 O O . THR B 1 172 ? -2.195 -6.031 -13.43 1 98.38 172 THR B O 1
ATOM 2712 N N . ASP B 1 173 ? -2.652 -4.977 -15.359 1 98.56 173 ASP B N 1
ATOM 2713 C CA . ASP B 1 173 ? -3.729 -5.906 -15.695 1 98.56 173 ASP B CA 1
ATOM 2714 C C . ASP B 1 173 ? -3.191 -7.316 -15.906 1 98.56 173 ASP B C 1
ATOM 2716 O O . ASP B 1 173 ? -3.779 -8.289 -15.43 1 98.56 173 ASP B O 1
ATOM 2720 N N . ARG B 1 174 ? -2.131 -7.391 -16.609 1 98.38 174 ARG B N 1
ATOM 2721 C CA . ARG B 1 174 ? -1.538 -8.695 -16.875 1 98.38 174 ARG B CA 1
ATOM 2722 C C . ARG B 1 174 ? -1.069 -9.352 -15.578 1 98.38 174 ARG B C 1
ATOM 2724 O O . ARG B 1 174 ? -1.24 -10.555 -15.383 1 98.38 174 ARG B O 1
ATOM 2731 N N . ALA B 1 175 ? -0.487 -8.57 -14.695 1 98.44 175 ALA B N 1
ATOM 2732 C CA . ALA B 1 175 ? -0.026 -9.086 -13.414 1 98.44 175 ALA B CA 1
ATOM 2733 C C . ALA B 1 175 ? -1.198 -9.578 -12.562 1 98.44 175 ALA B C 1
ATOM 2735 O O . ALA B 1 175 ? -1.135 -10.656 -11.969 1 98.44 175 ALA B O 1
ATOM 2736 N N . ALA B 1 176 ? -2.27 -8.766 -12.508 1 98.62 176 ALA B N 1
ATOM 2737 C CA . ALA B 1 176 ? -3.457 -9.148 -11.75 1 98.62 176 ALA B CA 1
ATOM 2738 C C . ALA B 1 176 ? -4.066 -10.438 -12.281 1 98.62 176 ALA B C 1
ATOM 2740 O O . ALA B 1 176 ? -4.426 -11.328 -11.516 1 98.62 176 ALA B O 1
ATOM 2741 N N . ARG B 1 177 ? -4.148 -10.523 -13.586 1 97.94 177 ARG B N 1
ATOM 2742 C CA . ARG B 1 177 ? -4.688 -11.727 -14.211 1 97.94 177 ARG B CA 1
ATOM 2743 C C . ARG B 1 177 ? -3.836 -12.945 -13.867 1 97.94 177 ARG B C 1
ATOM 2745 O O . ARG B 1 177 ? -4.367 -14.008 -13.531 1 97.94 177 ARG B O 1
ATOM 2752 N N . LEU B 1 178 ? -2.578 -12.789 -13.953 1 97.12 178 LEU B N 1
ATOM 2753 C CA . LEU B 1 178 ? -1.671 -13.898 -13.656 1 97.12 178 LEU B CA 1
ATOM 2754 C C . LEU B 1 178 ? -1.825 -14.352 -12.211 1 97.12 178 LEU B C 1
ATOM 2756 O O . LEU B 1 178 ? -1.86 -15.555 -11.938 1 97.12 178 LEU B O 1
ATOM 2760 N N . LEU B 1 179 ? -1.885 -13.43 -11.258 1 97.88 179 LEU B N 1
ATOM 2761 C CA . LEU B 1 179 ? -2.059 -13.773 -9.852 1 97.88 179 LEU B CA 1
ATOM 2762 C C . LEU B 1 179 ? -3.346 -14.562 -9.641 1 97.88 179 LEU B C 1
ATOM 2764 O O . LEU B 1 179 ? -3.348 -15.578 -8.953 1 97.88 179 LEU B O 1
ATOM 2768 N N . ILE B 1 180 ? -4.457 -14.047 -10.242 1 97.5 180 ILE B N 1
ATOM 2769 C CA . ILE B 1 180 ? -5.754 -14.711 -10.109 1 97.5 180 ILE B CA 1
ATOM 2770 C C . ILE B 1 180 ? -5.672 -16.125 -10.672 1 97.5 180 ILE B C 1
ATOM 2772 O O . ILE B 1 180 ? -6.105 -17.078 -10.023 1 97.5 180 ILE B O 1
ATOM 2776 N N . GLU B 1 181 ? -5.066 -16.328 -11.797 1 95.25 181 GLU B N 1
ATOM 2777 C CA . GLU B 1 181 ? -4.98 -17.625 -12.461 1 95.25 181 GLU B CA 1
ATOM 2778 C C . GLU B 1 181 ? -4.094 -18.594 -11.68 1 95.25 181 GLU B C 1
ATOM 2780 O O . GLU B 1 181 ? -4.43 -19.781 -11.531 1 95.25 181 GLU B O 1
ATOM 2785 N N . GLN B 1 182 ? -2.98 -18.156 -11.172 1 93.56 182 GLN B N 1
ATOM 2786 C CA . GLN B 1 182 ? -2.045 -19 -10.445 1 93.56 182 GLN B CA 1
ATOM 2787 C C . GLN B 1 182 ? -2.619 -19.422 -9.094 1 93.56 182 GLN B C 1
ATOM 2789 O O . GLN B 1 182 ? -2.334 -20.531 -8.617 1 93.56 182 GLN B O 1
ATOM 2794 N N . SER B 1 183 ? -3.391 -18.547 -8.469 1 94.56 183 SER B N 1
ATOM 2795 C CA . SER B 1 183 ? -3.938 -18.828 -7.145 1 94.56 183 SER B CA 1
ATOM 2796 C C . SER B 1 183 ? -5.16 -19.734 -7.227 1 94.56 183 SER B C 1
ATOM 2798 O O . SER B 1 183 ? -5.539 -20.359 -6.242 1 94.56 183 SER B O 1
ATOM 2800 N N . LEU B 1 184 ? -5.801 -19.688 -8.391 1 92.88 184 LEU B N 1
ATOM 2801 C CA . LEU B 1 184 ? -6.996 -20.484 -8.617 1 92.88 184 LEU B CA 1
ATOM 2802 C C . LEU B 1 184 ? -6.848 -21.328 -9.883 1 92.88 184 LEU B C 1
ATOM 2804 O O . LEU B 1 184 ? -7.582 -21.125 -10.852 1 92.88 184 LEU B O 1
ATOM 2808 N N . PRO B 1 185 ? -5.883 -22.297 -9.773 1 80 185 PRO B N 1
ATOM 2809 C CA . PRO B 1 185 ? -5.691 -23.109 -10.969 1 80 185 PRO B CA 1
ATOM 2810 C C . PRO B 1 185 ? -6.93 -23.922 -11.336 1 80 185 PRO B C 1
ATOM 2812 O O . PRO B 1 185 ? -7.664 -24.375 -10.453 1 80 185 PRO B O 1
ATOM 2815 N N . LEU B 1 186 ? -7.242 -23.797 -12.617 1 72.69 186 LEU B N 1
ATOM 2816 C CA . LEU B 1 186 ? -8.359 -24.594 -13.102 1 72.69 186 LEU B CA 1
ATOM 2817 C C . LEU B 1 186 ? -7.969 -26.062 -13.242 1 72.69 186 LEU B C 1
ATOM 2819 O O . LEU B 1 186 ? -6.812 -26.375 -13.539 1 72.69 186 LEU B O 1
ATOM 2823 N N . SER B 1 187 ? -8.633 -26.953 -12.469 1 61.09 187 SER B N 1
ATOM 2824 C CA . SER B 1 187 ? -8.406 -28.391 -12.656 1 61.09 187 SER B CA 1
ATOM 2825 C C . SER B 1 187 ? -8.336 -28.75 -14.141 1 61.09 187 SER B C 1
ATOM 2827 O O . SER B 1 187 ? -8.969 -28.094 -14.969 1 61.09 187 SER B O 1
#

Radius of gyration: 21.39 Å; Cα contacts (8 Å, |Δi|>4): 505; chains: 2; bounding box: 59×60×39 Å

Nearest PDB structures (foldseek):
  2pbx-assembly1_A  TM=6.775E-01  e=6.262E-04  Vibrio cholerae 2740-80
  3vpr-assembly2_D  TM=6.549E-01  e=1.521E-03  Thermus thermophilus HB8
  5cxg-assembly1_B  TM=6.103E-01  e=4.454E-03  Mycobacterium tuberculosis H37Rv
  5cxg-assembly2_D  TM=5.546E-01  e=3.526E-03  Mycobacterium tuberculosis H37Rv
  7amt-assembly1_B  TM=6.556E-01  e=2.081E-02  Vibrio alginolyticus

Solvent-accessible surface area (backbone atoms only — not comparable to full-atom values): 19396 Å² total; per-residue (Å²): 124,88,71,78,72,50,72,65,59,44,51,52,50,27,50,48,51,40,52,49,32,18,40,62,18,67,55,72,60,47,56,57,67,51,17,54,74,70,73,55,43,44,67,54,51,34,69,76,36,67,44,72,66,49,41,48,54,54,25,51,59,75,65,58,74,65,52,54,69,69,30,47,88,49,85,40,68,69,53,44,50,52,49,52,50,52,50,47,48,31,42,71,73,41,86,39,28,50,57,45,26,38,49,43,27,46,47,14,41,13,34,13,74,62,29,92,38,30,66,57,44,36,50,52,52,50,51,54,28,50,27,42,16,54,29,38,51,70,54,67,81,54,92,54,29,59,48,48,20,44,37,50,55,24,21,46,50,17,34,46,52,49,30,63,44,62,61,46,60,69,65,36,50,52,27,48,51,48,52,52,46,70,71,51,62,76,130,122,88,74,79,73,50,73,66,58,44,52,52,50,28,50,49,50,42,52,48,31,18,39,60,17,66,54,74,61,48,54,58,67,52,18,54,74,71,74,54,43,45,69,55,51,36,70,76,38,65,44,72,67,50,41,49,54,54,24,51,59,73,66,58,74,65,53,54,68,69,30,47,87,49,85,39,69,70,53,45,50,52,48,52,50,51,50,48,48,31,40,71,74,40,87,38,28,51,54,44,26,37,49,43,26,47,47,14,42,14,33,12,75,63,30,92,39,31,65,58,42,35,50,53,52,50,51,54,28,50,27,42,16,53,31,38,52,70,54,68,80,53,91,53,28,58,49,51,20,44,35,51,54,24,21,44,49,16,33,47,52,48,29,61,46,62,61,46,60,65,64,36,52,52,27,47,50,50,52,53,47,69,69,52,64,78,131

Sequence (374 aa):
MARPLDHVKRAELLAAVVRYIADHGLVDLSLRPLAAELGTSSRMLIYYFATKEELLVQALATQRPDLVALFAEVADTAALRARLWDFWQTNAAGAGRISVRVMLQVLGAACAAQSPYAEYANAAIATFVAALADGLRGLGTVDDPELVATLLVSGLRGILQDRLVTGDIDRTDRAARLLIEQSLPLSMARPLDHVKRAELLAAVVRYIADHGLVDLSLRPLAAELGTSSRMLIYYFATKEELLVQALATQRPDLVALFAEVADTAALRARLWDFWQTNAAGAGRISVRVMLQVLGAACAAQSPYAEYANAAIATFVAALADGLRGLGTVDDPELVATLLVSGLRGILQDRLVTGDIDRTDRAARLLIEQSLPLS

InterPro domains:
  IPR001647 DNA-binding HTH domain, TetR-type [PF00440] (13-58)
  IPR001647 DNA-binding HTH domain, TetR-type [PS50977] (7-67)
  IPR009057 Homedomain-like superfamily [SSF46689] (5-76)
  IPR050109 HTH-type, TetR-like transcriptional regulator [PTHR30055] (9-181)

pLDDT: mean 92.79, std 7.05, range [45.03, 98.62]

Foldseek 3Di:
DPDQDDPVRLLVLLLLLLQVCLVPHDVPDDQAVSQVVSVHHSVVLCVRQVDPLSSNLVSLVSLDDPLLVLLPPQPALVSVLVSLLVVLCCCQPRPNVSSLSSLLRLLVQLPDPPGPSVVVNVVVLVVQLVSQLVSVVVNVPDPRSSVLSNQLSVVSSVLSVVCVVVVPVVVSSVVNSVSSCVSRPDD/DPDQDDPVRLLVLLLLLLQVCLVPHDVPDDQAVSQVVSVHHSVVLCVRQVDPLSSNLVSLVSLDDPLLVLLPPQPALVSVLVSLLVVLCCCQPRPNVSSLSSLLRLLVQLPDPPGPSVVVNVVVLVVQLVSQLVSVVVNVPDPRSSVLSNQLSVVSSVLSVVCVVVVPVVVSSVVNSVSSCVSRPDD

Organism: Nocardia brasiliensis (strain ATCC 700358 / HUJEG-1) (NCBI:txid1133849)